Protein AF-X1IB45-F1 (afdb_monomer)

Radius of gyration: 22.21 Å; Cα contacts (8 Å, |Δi|>4): 162; chains: 1; bounding box: 48×60×51 Å

Structure (mmCIF, N/CA/C/O backbone):
data_AF-X1IB45-F1
#
_entry.id   AF-X1IB45-F1
#
loop_
_atom_site.group_PDB
_atom_site.id
_atom_site.type_symbol
_atom_site.label_atom_id
_atom_site.label_alt_id
_atom_site.label_comp_id
_atom_site.label_asym_id
_atom_site.label_entity_id
_atom_site.label_seq_id
_atom_site.pdbx_PDB_ins_code
_atom_site.Cartn_x
_atom_site.Cartn_y
_atom_site.Cartn_z
_atom_site.occupancy
_atom_site.B_iso_or_equiv
_atom_site.auth_seq_id
_atom_site.auth_comp_id
_atom_site.auth_asym_id
_atom_site.auth_atom_id
_atom_site.pdbx_PDB_model_num
ATOM 1 N N . GLU A 1 1 ? -7.483 -2.896 -11.924 1.00 78.12 1 GLU A N 1
ATOM 2 C CA . GLU A 1 1 ? -8.380 -2.941 -13.105 1.00 78.12 1 GLU A CA 1
ATOM 3 C C . GLU A 1 1 ? -7.691 -2.642 -14.435 1.00 78.12 1 GLU A C 1
ATOM 5 O O . GLU A 1 1 ? -7.601 -3.554 -15.243 1.00 78.12 1 GLU A O 1
ATOM 10 N N . LEU A 1 2 ? -7.184 -1.423 -14.687 1.00 87.62 2 LEU A N 1
ATOM 11 C CA . LEU A 1 2 ? -6.578 -1.075 -15.991 1.00 87.62 2 LEU A CA 1
ATOM 12 C C . LEU A 1 2 ? -5.429 -2.012 -16.398 1.00 87.62 2 LEU A C 1
ATOM 14 O O . LEU A 1 2 ? -5.375 -2.458 -17.539 1.00 87.62 2 LEU A O 1
ATOM 18 N N . ALA A 1 3 ? -4.549 -2.346 -15.449 1.00 87.69 3 ALA A N 1
ATOM 19 C CA . ALA A 1 3 ? -3.453 -3.282 -15.678 1.00 87.69 3 ALA A CA 1
ATOM 20 C C . ALA A 1 3 ? -3.956 -4.681 -16.072 1.00 87.69 3 ALA A C 1
ATOM 22 O O . ALA A 1 3 ? -3.468 -5.237 -17.047 1.00 87.69 3 ALA A O 1
ATOM 23 N N . CYS A 1 4 ? -4.967 -5.214 -15.376 1.00 87.44 4 CYS A N 1
ATOM 24 C CA . CYS A 1 4 ? -5.543 -6.528 -15.678 1.00 87.44 4 CYS A CA 1
ATOM 25 C C . CYS A 1 4 ? -6.137 -6.559 -17.092 1.00 87.44 4 CYS A C 1
ATOM 27 O O . CYS A 1 4 ? -5.771 -7.419 -17.880 1.00 87.44 4 CYS A O 1
ATOM 29 N N . ARG A 1 5 ? -6.926 -5.542 -17.476 1.00 90.69 5 ARG A N 1
ATOM 30 C CA . ARG A 1 5 ? -7.477 -5.452 -18.843 1.00 90.69 5 ARG A CA 1
ATOM 31 C C . ARG A 1 5 ? -6.383 -5.395 -19.912 1.00 90.69 5 ARG A C 1
ATOM 33 O O . ARG A 1 5 ? -6.529 -5.974 -20.984 1.00 90.69 5 ARG A O 1
ATOM 40 N N . ALA A 1 6 ? -5.289 -4.681 -19.638 1.00 91.94 6 ALA A N 1
ATOM 41 C CA . ALA A 1 6 ? -4.155 -4.617 -20.554 1.00 91.94 6 ALA A CA 1
ATOM 42 C C . ALA A 1 6 ? -3.443 -5.974 -20.677 1.00 91.94 6 ALA A C 1
ATOM 44 O O . ALA A 1 6 ? -3.084 -6.368 -21.787 1.00 91.94 6 ALA A O 1
ATOM 45 N N . ILE A 1 7 ? -3.272 -6.691 -19.562 1.00 90.50 7 ILE A N 1
ATOM 46 C CA . ILE A 1 7 ? -2.718 -8.051 -19.525 1.00 90.50 7 ILE A CA 1
ATOM 47 C C . ILE A 1 7 ? -3.592 -8.994 -20.358 1.00 90.50 7 ILE A C 1
ATOM 49 O O . ILE A 1 7 ? -3.070 -9.630 -21.276 1.00 90.50 7 ILE A O 1
ATOM 53 N N . ASP A 1 8 ? -4.906 -8.993 -20.132 1.00 91.06 8 ASP A N 1
ATOM 54 C CA . ASP A 1 8 ? -5.861 -9.835 -20.861 1.00 91.06 8 ASP A CA 1
ATOM 55 C C . ASP A 1 8 ? -5.807 -9.557 -22.371 1.00 91.06 8 ASP A C 1
ATOM 57 O O . ASP A 1 8 ? -5.687 -10.473 -23.182 1.00 91.06 8 ASP A O 1
ATOM 61 N N . ALA A 1 9 ? -5.791 -8.282 -22.775 1.00 94.50 9 ALA A N 1
ATOM 62 C CA . ALA A 1 9 ? -5.695 -7.896 -24.184 1.00 94.50 9 ALA A CA 1
ATOM 63 C C . ALA A 1 9 ? -4.355 -8.295 -24.838 1.00 94.50 9 ALA A C 1
ATOM 65 O O . ALA A 1 9 ? -4.275 -8.504 -26.051 1.00 94.50 9 ALA A O 1
ATOM 66 N N . ILE A 1 10 ? -3.256 -8.354 -24.080 1.00 94.19 10 ILE A N 1
ATOM 67 C CA . ILE A 1 10 ? -1.961 -8.843 -24.582 1.00 94.19 10 ILE A CA 1
ATOM 68 C C . ILE A 1 10 ? -1.996 -10.369 -24.735 1.00 94.19 10 ILE A C 1
ATOM 70 O O . ILE A 1 10 ? -1.574 -10.874 -25.778 1.00 94.19 10 ILE A O 1
ATOM 74 N N . GLN A 1 11 ? -2.555 -11.080 -23.756 1.00 92.38 11 GLN A N 1
ATOM 75 C CA . GLN A 1 11 ? -2.700 -12.536 -23.793 1.00 92.38 11 GLN A CA 1
ATOM 76 C C . GLN A 1 11 ? -3.622 -12.995 -24.928 1.00 92.38 11 GLN A C 1
ATOM 78 O O . GLN A 1 11 ? -3.267 -13.920 -25.652 1.00 92.38 11 GLN A O 1
ATOM 83 N N . GLN A 1 12 ? -4.731 -12.290 -25.181 1.00 95.00 12 GLN A N 1
ATOM 84 C CA . GLN A 1 12 ? -5.626 -12.546 -26.324 1.00 95.00 12 GLN A CA 1
ATOM 85 C C . GLN A 1 12 ? -4.923 -12.427 -27.687 1.00 95.00 12 GLN A C 1
ATOM 87 O O . GLN A 1 12 ? -5.375 -12.996 -28.676 1.00 95.00 12 GLN A O 1
ATOM 92 N N . ARG A 1 13 ? -3.799 -11.703 -27.753 1.00 96.50 13 ARG A N 1
ATOM 93 C CA . ARG A 1 13 ? -2.950 -11.592 -28.950 1.00 96.50 13 ARG A CA 1
ATOM 94 C C . ARG A 1 13 ? -1.818 -12.627 -28.977 1.00 96.50 13 ARG A C 1
ATOM 96 O O . ARG A 1 13 ? -0.893 -12.467 -29.769 1.00 96.50 13 ARG A O 1
ATOM 103 N N . ASN A 1 14 ? -1.866 -13.649 -28.117 1.00 94.06 14 ASN A N 1
ATOM 104 C CA . ASN A 1 14 ? -0.833 -14.676 -27.941 1.00 94.06 14 ASN A CA 1
ATOM 105 C C . ASN A 1 14 ? 0.565 -14.098 -27.658 1.00 94.06 14 ASN A C 1
ATOM 107 O O . ASN A 1 14 ? 1.577 -14.615 -28.131 1.00 94.06 14 ASN A O 1
ATOM 111 N N . LYS A 1 15 ? 0.633 -12.994 -26.903 1.00 95.00 15 LYS A N 1
ATOM 112 C CA . LYS A 1 15 ? 1.895 -12.364 -26.487 1.00 95.00 15 LYS A CA 1
ATOM 113 C C . LYS A 1 15 ? 2.090 -12.486 -24.981 1.00 95.00 15 LYS A C 1
ATOM 115 O O . LYS A 1 15 ? 1.121 -12.535 -24.230 1.00 95.00 15 LYS A O 1
ATOM 120 N N . LEU A 1 16 ? 3.352 -12.476 -24.547 1.00 92.69 16 LEU A N 1
ATOM 121 C CA . LEU A 1 16 ? 3.718 -12.457 -23.132 1.00 92.69 16 LEU A CA 1
ATOM 122 C C . LEU A 1 16 ? 3.646 -11.017 -22.580 1.00 92.69 16 LEU A C 1
ATOM 124 O O . LEU A 1 16 ? 4.392 -10.156 -23.057 1.00 92.69 16 LEU A O 1
ATOM 128 N N . PRO A 1 17 ? 2.781 -10.725 -21.592 1.00 91.69 17 PRO A N 1
ATOM 129 C CA . PRO A 1 17 ? 2.745 -9.425 -20.929 1.00 91.69 17 PRO A CA 1
ATOM 130 C C . PRO A 1 17 ? 3.975 -9.225 -20.037 1.00 91.69 17 PRO A C 1
ATOM 132 O O . PRO A 1 17 ? 4.323 -10.098 -19.246 1.00 91.69 17 PRO A O 1
ATOM 135 N N . LEU A 1 18 ? 4.600 -8.049 -20.125 1.00 91.44 18 LEU A N 1
ATOM 136 C CA . LEU A 1 18 ? 5.693 -7.635 -19.243 1.00 91.44 18 LEU A CA 1
ATOM 137 C C . LEU A 1 18 ? 5.225 -6.466 -18.377 1.00 91.44 18 LEU A C 1
ATOM 139 O O . LEU A 1 18 ? 5.019 -5.358 -18.874 1.00 91.44 18 LEU A O 1
ATOM 143 N N . LEU A 1 19 ? 5.056 -6.712 -17.078 1.00 88.88 19 LEU A N 1
ATOM 144 C CA . LEU A 1 19 ? 4.723 -5.676 -16.105 1.00 88.88 19 LEU A CA 1
ATOM 145 C C . LEU A 1 19 ? 6.017 -5.068 -15.549 1.00 88.88 19 LEU A C 1
ATOM 147 O O . LEU A 1 19 ? 6.694 -5.680 -14.727 1.00 88.88 19 LEU A O 1
ATOM 151 N N . VAL A 1 20 ? 6.362 -3.865 -16.012 1.00 87.31 20 VAL A N 1
ATOM 152 C CA . VAL A 1 20 ? 7.604 -3.161 -15.650 1.00 87.31 20 VAL A CA 1
ATOM 153 C C . VAL A 1 20 ? 7.265 -1.865 -14.908 1.00 87.31 20 VAL A C 1
ATOM 155 O O . VAL A 1 20 ? 6.408 -1.104 -15.352 1.00 87.31 20 VAL A O 1
ATOM 158 N N . GLY A 1 21 ? 7.923 -1.589 -13.778 1.00 78.88 21 GLY A N 1
ATOM 159 C CA . GLY A 1 21 ? 7.677 -0.371 -12.997 1.00 78.88 21 GLY A CA 1
ATOM 160 C C . GLY A 1 21 ? 8.321 -0.370 -11.607 1.00 78.88 21 GLY A C 1
ATOM 161 O O . GLY A 1 21 ? 8.916 -1.358 -11.190 1.00 78.88 21 GLY A O 1
ATOM 162 N N . GLY A 1 22 ? 8.211 0.764 -10.898 1.00 67.25 22 GLY A N 1
ATOM 163 C CA . GLY A 1 22 ? 8.962 1.039 -9.659 1.00 67.25 22 GLY A CA 1
ATOM 164 C C . GLY A 1 22 ? 8.143 1.156 -8.368 1.00 67.25 22 GLY A C 1
ATOM 165 O O . GLY A 1 22 ? 8.714 1.371 -7.303 1.00 67.25 22 GLY A O 1
ATOM 166 N N . SER A 1 23 ? 6.815 1.034 -8.413 1.00 78.88 23 SER A N 1
ATOM 167 C CA . SER A 1 23 ? 6.001 1.043 -7.192 1.00 78.88 23 SER A CA 1
ATOM 168 C C . SER A 1 23 ? 5.578 -0.373 -6.839 1.00 78.88 23 SER A C 1
ATOM 170 O O . SER A 1 23 ? 4.594 -0.879 -7.375 1.00 78.88 23 SER A O 1
ATOM 172 N N . GLY A 1 24 ? 6.303 -0.988 -5.900 1.00 80.81 24 GLY A N 1
ATOM 173 C CA . GLY A 1 24 ? 6.032 -2.355 -5.446 1.00 80.81 24 GLY A CA 1
ATOM 174 C C . GLY A 1 24 ? 4.566 -2.574 -5.073 1.00 80.81 24 GLY A C 1
ATOM 175 O O . GLY A 1 24 ? 3.999 -3.590 -5.440 1.00 80.81 24 GLY A O 1
ATOM 176 N N . LEU A 1 25 ? 3.914 -1.582 -4.455 1.00 82.81 25 LEU A N 1
ATOM 177 C CA . LEU A 1 25 ? 2.489 -1.642 -4.110 1.00 82.81 25 LEU A CA 1
ATOM 178 C C . LEU A 1 25 ? 1.579 -1.953 -5.313 1.00 82.81 25 LEU A C 1
ATOM 180 O O . LEU A 1 25 ? 0.647 -2.735 -5.178 1.00 82.81 25 LEU A O 1
ATOM 184 N N . TYR A 1 26 ? 1.840 -1.348 -6.474 1.00 85.50 26 TYR A N 1
ATOM 185 C CA . TYR A 1 26 ? 1.018 -1.525 -7.677 1.00 85.50 26 TYR A CA 1
ATOM 186 C C . TYR A 1 26 ? 1.284 -2.866 -8.353 1.00 85.50 26 TYR A C 1
ATOM 188 O O . TYR A 1 26 ? 0.370 -3.484 -8.884 1.00 85.50 26 TYR A O 1
ATOM 196 N N . VAL A 1 27 ? 2.538 -3.318 -8.340 1.00 86.06 27 VAL A N 1
ATOM 197 C CA . VAL A 1 27 ? 2.892 -4.636 -8.874 1.00 86.06 27 VAL A CA 1
ATOM 198 C C . VAL A 1 27 ? 2.256 -5.714 -8.001 1.00 86.06 27 VAL A C 1
ATOM 200 O O . VAL A 1 27 ? 1.526 -6.560 -8.505 1.00 86.06 27 VAL A O 1
ATOM 203 N N . TRP A 1 28 ? 2.447 -5.627 -6.684 1.00 84.81 28 TRP A N 1
ATOM 204 C CA . TRP A 1 28 ? 1.879 -6.578 -5.735 1.00 84.81 28 TRP A CA 1
ATOM 205 C C . TRP A 1 28 ? 0.353 -6.579 -5.736 1.00 84.81 28 TRP A C 1
ATOM 207 O O . TRP A 1 28 ? -0.223 -7.653 -5.640 1.00 84.81 28 TRP A O 1
ATOM 217 N N . SER A 1 29 ? -0.320 -5.437 -5.918 1.00 86.12 29 SER A N 1
ATOM 218 C CA . SER A 1 29 ? -1.787 -5.433 -5.982 1.00 86.12 29 SER A CA 1
ATOM 219 C C . SER A 1 29 ? -2.340 -6.231 -7.165 1.00 86.12 29 SER A C 1
ATOM 221 O O . SER A 1 29 ? -3.386 -6.861 -7.026 1.00 86.12 29 SER A O 1
ATOM 223 N N . VAL A 1 30 ? -1.631 -6.248 -8.299 1.00 85.75 30 V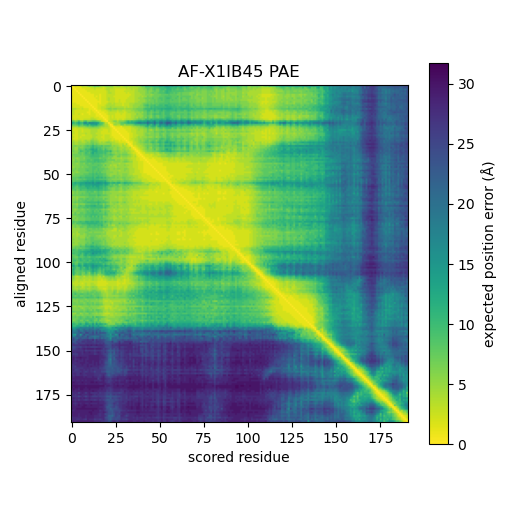AL A N 1
ATOM 224 C CA . VAL A 1 30 ? -1.979 -7.075 -9.465 1.00 85.75 30 VAL A CA 1
ATOM 225 C C . VAL A 1 30 ? -1.593 -8.534 -9.232 1.00 85.75 30 VAL A C 1
ATOM 227 O O . VAL A 1 30 ? -2.390 -9.425 -9.509 1.00 85.75 30 VAL A O 1
ATOM 230 N N . LEU A 1 31 ? -0.388 -8.781 -8.711 1.00 84.00 31 LEU A N 1
ATOM 231 C CA . LEU A 1 31 ? 0.142 -10.134 -8.530 1.00 84.00 31 LEU A CA 1
ATOM 232 C C . LEU A 1 31 ? -0.549 -10.932 -7.431 1.00 84.00 31 LEU A C 1
ATOM 234 O O . LEU A 1 31 ? -0.555 -12.149 -7.516 1.00 84.00 31 LEU A O 1
ATOM 238 N N . GLU A 1 32 ? -1.100 -10.276 -6.417 1.00 82.50 32 GLU A N 1
ATOM 239 C CA . GLU A 1 32 ? -1.726 -10.914 -5.252 1.00 82.50 32 GLU A CA 1
ATOM 240 C C . GLU A 1 32 ? -3.250 -10.745 -5.238 1.00 82.50 32 GLU A C 1
ATOM 242 O O . GLU A 1 32 ? -3.880 -11.011 -4.215 1.00 82.50 32 GLU A O 1
ATOM 247 N N . GLY A 1 33 ? -3.830 -10.221 -6.325 1.00 80.25 33 GLY A N 1
ATOM 248 C CA . GLY A 1 33 ? -5.275 -10.030 -6.447 1.00 80.25 33 GLY A CA 1
ATOM 249 C C . GLY A 1 33 ? -5.866 -9.198 -5.307 1.00 80.25 33 GLY A C 1
ATOM 250 O O . GLY A 1 33 ? -6.881 -9.573 -4.722 1.00 80.25 33 GLY A O 1
ATOM 251 N N . TRP A 1 34 ? -5.212 -8.094 -4.930 1.00 82.19 34 TRP A N 1
ATOM 252 C CA . TRP A 1 34 ? -5.702 -7.271 -3.824 1.00 82.19 34 TRP A CA 1
ATOM 253 C C . TRP A 1 34 ? -7.017 -6.588 -4.201 1.00 82.19 34 TRP A C 1
ATOM 255 O O . TRP A 1 34 ? -7.053 -5.722 -5.080 1.00 82.19 34 TRP A O 1
ATOM 265 N N . GLY A 1 35 ? -8.075 -6.911 -3.463 1.00 76.31 35 GLY A N 1
ATOM 266 C CA . GLY A 1 35 ? -9.319 -6.162 -3.453 1.00 76.31 35 GLY A CA 1
ATOM 267 C C . GLY A 1 35 ? -9.094 -4.814 -2.779 1.00 76.31 35 GLY A C 1
ATOM 268 O O . GLY A 1 35 ? -8.934 -4.727 -1.562 1.00 76.31 35 GLY A O 1
ATOM 269 N N . ILE A 1 36 ? -9.045 -3.747 -3.575 1.00 77.19 36 ILE A N 1
ATOM 270 C CA . ILE A 1 36 ? -8.998 -2.381 -3.054 1.00 77.19 36 ILE A CA 1
ATOM 271 C C . ILE A 1 36 ? -10.446 -1.939 -2.818 1.00 77.19 36 ILE A C 1
ATOM 273 O O . ILE A 1 36 ? -11.207 -1.882 -3.786 1.00 77.19 36 ILE A O 1
ATOM 277 N N . PRO A 1 37 ? -10.845 -1.600 -1.577 1.00 79.19 37 PRO A N 1
ATOM 278 C CA . PRO A 1 37 ? -12.193 -1.115 -1.314 1.00 79.19 37 PRO A CA 1
ATOM 279 C C . PRO A 1 37 ? -12.485 0.130 -2.156 1.00 79.19 37 PRO A C 1
ATOM 281 O O . PRO A 1 37 ? -11.749 1.120 -2.072 1.00 79.19 37 PRO A O 1
ATOM 284 N N . GLN A 1 38 ? -13.573 0.092 -2.929 1.00 81.19 38 GLN A N 1
ATOM 285 C CA . GLN A 1 38 ? -14.033 1.178 -3.806 1.00 81.19 38 GLN A CA 1
ATOM 286 C C . GLN A 1 38 ? -14.728 2.292 -3.005 1.00 81.19 38 GLN A C 1
ATOM 288 O O . GLN A 1 38 ? -15.828 2.733 -3.322 1.00 81.19 38 GLN A O 1
ATOM 293 N N . VAL A 1 39 ? -14.087 2.721 -1.919 1.00 83.88 39 VAL A N 1
ATOM 294 C CA . VAL A 1 39 ? -14.547 3.815 -1.065 1.00 83.88 39 VAL A CA 1
ATOM 295 C C . VAL A 1 39 ? -13.774 5.075 -1.445 1.00 83.88 39 VAL A C 1
ATOM 297 O O . VAL A 1 39 ? -12.547 5.104 -1.235 1.00 83.88 39 VAL A O 1
ATOM 300 N N . PRO A 1 40 ? -14.440 6.110 -1.986 1.00 86.31 40 PRO A N 1
ATOM 301 C CA . PRO A 1 40 ? -13.783 7.368 -2.298 1.00 86.31 40 PRO A CA 1
ATOM 302 C C . PRO A 1 40 ? -13.235 8.020 -1.018 1.00 86.31 40 PRO A C 1
ATOM 304 O O . PRO A 1 40 ? -13.752 7.784 0.074 1.00 86.31 40 PRO A O 1
ATOM 307 N N . PRO A 1 41 ? -12.147 8.798 -1.116 1.00 87.19 41 PRO A N 1
ATOM 308 C CA . PRO A 1 41 ? -11.675 9.588 0.012 1.00 87.19 41 PRO A CA 1
ATOM 309 C C . PRO A 1 41 ? -12.733 10.625 0.411 1.00 87.19 41 PRO A C 1
ATOM 311 O O . PRO A 1 41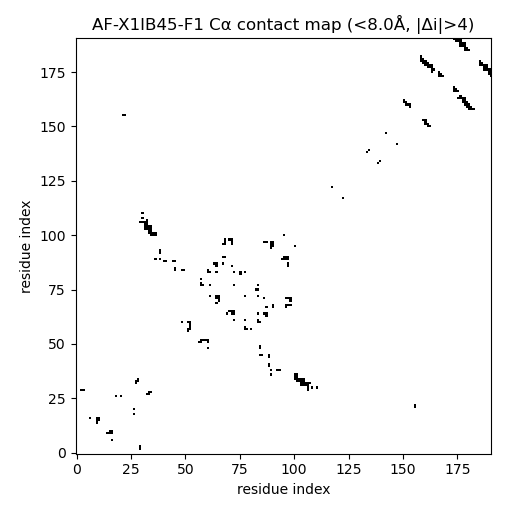 ? -13.314 11.273 -0.457 1.00 87.19 41 PRO A O 1
ATOM 314 N N . ASP A 1 42 ? -12.920 10.815 1.712 1.00 91.69 42 ASP A N 1
ATOM 315 C CA . ASP A 1 42 ? -13.796 11.822 2.305 1.00 91.69 42 ASP A CA 1
ATOM 316 C C . ASP A 1 42 ? -12.930 12.864 3.038 1.00 91.69 42 ASP A C 1
ATOM 318 O O . ASP A 1 42 ? -12.445 12.611 4.150 1.00 91.69 42 ASP A O 1
ATOM 322 N N . PRO A 1 43 ? -12.663 14.027 2.413 1.00 92.19 43 PRO A N 1
ATOM 323 C CA . PRO A 1 43 ? -11.784 15.041 2.986 1.00 92.19 43 PRO A CA 1
ATOM 324 C C . PRO A 1 43 ? -12.294 15.610 4.312 1.00 92.19 43 PRO A C 1
ATOM 326 O O . PRO A 1 43 ? -11.490 15.846 5.214 1.00 92.19 43 PRO A O 1
ATOM 329 N N . GLU A 1 44 ? -13.606 15.814 4.447 1.00 93.75 44 GLU A N 1
ATOM 330 C CA . GLU A 1 44 ? -14.205 16.385 5.656 1.00 93.75 44 GLU A CA 1
ATOM 331 C C . GLU A 1 44 ? -14.064 15.414 6.824 1.00 93.75 44 GLU A C 1
ATOM 333 O O . GLU A 1 44 ? -13.646 15.797 7.922 1.00 93.75 44 GLU A O 1
ATOM 338 N N . PHE A 1 45 ? -14.319 14.128 6.572 1.00 92.81 45 PHE A N 1
ATOM 339 C CA . PHE A 1 45 ? -14.147 13.110 7.594 1.00 92.81 45 PHE A CA 1
ATOM 340 C C . PHE A 1 45 ? -12.692 12.949 8.011 1.00 92.81 45 PHE A C 1
ATOM 342 O O . PHE A 1 45 ? -12.401 12.918 9.211 1.00 92.81 45 PHE A O 1
ATOM 349 N N . ARG A 1 46 ? -11.767 12.912 7.046 1.00 93.75 46 ARG A N 1
ATOM 350 C CA . ARG A 1 46 ? -10.330 12.874 7.342 1.00 93.75 46 ARG A CA 1
ATOM 351 C C . ARG A 1 46 ? -9.916 14.049 8.201 1.00 93.75 46 ARG A C 1
ATOM 353 O O . ARG A 1 46 ? -9.286 13.837 9.230 1.00 93.75 46 ARG A O 1
ATOM 360 N N . HIS A 1 47 ? -10.326 15.255 7.825 1.00 93.62 47 HIS A N 1
ATOM 361 C CA . HIS A 1 47 ? -9.985 16.451 8.579 1.00 93.62 47 HIS A CA 1
ATOM 362 C C . HIS A 1 47 ? -10.546 16.407 10.005 1.00 93.62 47 HIS A C 1
ATOM 364 O O . HIS A 1 47 ? -9.847 16.760 10.953 1.00 93.62 47 HIS A O 1
ATOM 370 N N . SER A 1 48 ? -11.773 15.904 10.181 1.00 94.25 48 SER A N 1
ATOM 371 C CA . SER A 1 48 ? -12.374 15.735 11.508 1.00 94.25 48 SER A CA 1
ATOM 372 C C . SER A 1 48 ? -11.577 14.768 12.395 1.00 94.25 48 SER A C 1
ATOM 374 O O . SER A 1 48 ? -11.343 15.065 13.567 1.00 94.25 48 SER A O 1
ATOM 376 N N . LEU A 1 49 ? -11.094 13.653 11.834 1.00 93.12 49 LEU A N 1
ATOM 377 C CA . LEU A 1 49 ? -10.296 12.664 12.562 1.00 93.12 49 LEU A CA 1
ATOM 378 C C . LEU A 1 49 ? -8.869 13.151 12.823 1.00 93.12 49 LEU A C 1
ATOM 380 O O . LEU A 1 49 ? -8.325 12.897 13.894 1.00 93.12 49 LEU A O 1
ATOM 384 N N . GLU A 1 50 ? -8.268 13.876 11.879 1.00 92.88 50 GLU A N 1
ATOM 385 C CA . GLU A 1 50 ? -6.968 14.524 12.070 1.00 92.88 50 GLU A CA 1
ATOM 386 C C . GLU A 1 50 ? -7.042 15.559 13.192 1.00 92.88 50 GLU A C 1
ATOM 388 O O . GLU A 1 50 ? -6.212 15.535 14.100 1.00 92.88 50 GLU A O 1
ATOM 393 N N . LYS A 1 51 ? -8.077 16.405 13.184 1.00 93.94 51 LYS A N 1
ATOM 394 C CA . LYS A 1 51 ? -8.322 17.378 14.247 1.00 93.94 51 LYS A CA 1
ATOM 395 C C . LYS A 1 51 ? -8.534 16.686 15.594 1.00 93.94 51 LYS A C 1
ATOM 397 O O . LYS A 1 51 ? -7.894 17.054 16.571 1.00 93.94 51 LYS A O 1
ATOM 402 N N . LYS A 1 52 ? -9.347 15.628 15.642 1.00 91.44 52 LYS A N 1
ATOM 403 C CA . LYS A 1 52 ? -9.561 14.839 16.864 1.00 91.44 52 LYS A CA 1
ATOM 404 C C . LYS A 1 52 ? -8.264 14.218 17.394 1.00 91.44 52 LYS A C 1
ATOM 406 O O . LYS A 1 52 ? -8.013 14.265 18.597 1.00 91.44 52 LYS A O 1
ATOM 411 N N . ALA A 1 53 ? -7.418 13.696 16.505 1.00 91.38 53 ALA A N 1
ATOM 412 C CA . ALA A 1 53 ? -6.112 13.150 16.865 1.00 91.38 53 ALA A CA 1
ATOM 413 C C . ALA A 1 53 ? -5.154 14.217 17.425 1.00 91.38 53 ALA A C 1
ATOM 415 O O . ALA A 1 53 ? -4.280 13.882 18.227 1.00 91.38 53 ALA A O 1
ATOM 416 N N . THR A 1 54 ? -5.302 15.476 17.005 1.00 92.31 54 THR A N 1
ATOM 417 C CA . THR A 1 54 ? -4.554 16.621 17.541 1.00 92.31 54 THR A CA 1
ATOM 418 C C . THR A 1 54 ? -5.113 17.104 18.879 1.00 92.31 54 THR A C 1
ATOM 420 O O . THR A 1 54 ? -4.328 17.353 19.789 1.00 92.31 54 THR A O 1
ATOM 423 N N . ASP A 1 55 ? -6.435 17.216 19.006 1.00 92.94 55 ASP A N 1
ATOM 424 C CA . ASP A 1 55 ? -7.092 17.833 20.164 1.00 92.94 55 ASP A CA 1
ATOM 425 C C . ASP A 1 55 ? -7.143 16.897 21.382 1.00 92.94 55 ASP A C 1
ATOM 427 O O . ASP A 1 55 ? -6.882 17.321 22.505 1.00 92.94 55 ASP A O 1
ATOM 431 N N . VAL A 1 56 ? -7.486 15.623 21.166 1.00 88.94 56 VAL A N 1
ATOM 432 C CA . VAL A 1 56 ? -7.708 14.637 22.244 1.00 88.94 56 VAL A CA 1
ATOM 433 C C . VAL A 1 56 ? -6.584 13.599 22.302 1.00 88.94 56 VAL A C 1
ATOM 435 O O . VAL A 1 56 ? -6.305 13.027 23.352 1.00 88.94 56 VAL A O 1
ATOM 438 N N . GLY A 1 57 ? -5.898 13.387 21.179 1.00 89.56 57 GLY A N 1
ATOM 439 C CA . GLY A 1 57 ? -4.778 12.461 21.061 1.00 89.56 57 GLY A CA 1
ATOM 440 C C . GLY A 1 57 ? -5.042 11.324 20.076 1.00 89.56 57 GLY A C 1
ATOM 441 O O . GLY A 1 57 ? -6.174 10.932 19.794 1.00 89.56 57 GLY A O 1
ATOM 442 N N . LYS A 1 58 ? -3.953 10.771 19.537 1.00 91.31 58 LYS A N 1
ATOM 443 C CA . LYS A 1 58 ? -3.981 9.694 18.531 1.00 91.31 58 LYS A CA 1
ATOM 444 C C . LYS A 1 58 ? -4.545 8.382 19.074 1.00 91.31 58 LYS A C 1
ATOM 446 O O . LYS A 1 58 ? -5.128 7.613 18.313 1.00 91.31 58 LYS A O 1
ATOM 451 N N . ASP A 1 59 ? -4.376 8.143 20.371 1.00 93.00 59 ASP A N 1
ATOM 452 C CA . ASP A 1 59 ? -4.805 6.906 21.018 1.00 93.00 59 ASP A CA 1
ATOM 453 C C . ASP A 1 59 ? -6.330 6.776 21.024 1.00 93.00 59 ASP A C 1
ATOM 455 O O . ASP A 1 59 ? -6.839 5.694 20.751 1.00 93.00 59 ASP A O 1
ATOM 459 N N . GLU A 1 60 ? -7.068 7.873 21.212 1.00 93.00 60 GLU A N 1
ATOM 460 C CA . GLU A 1 60 ? -8.537 7.875 21.148 1.00 93.00 60 GLU A CA 1
ATOM 461 C C . GLU A 1 60 ? -9.050 7.470 19.762 1.00 93.00 60 GLU A C 1
ATOM 463 O O . GLU A 1 60 ? -9.923 6.610 19.634 1.00 93.00 60 GLU A O 1
ATOM 468 N N . VAL A 1 61 ? -8.440 8.009 18.704 1.00 93.00 61 VAL A N 1
ATOM 469 C CA . VAL A 1 61 ? -8.789 7.644 17.321 1.00 93.00 61 VAL A CA 1
ATOM 470 C C . VAL A 1 61 ? -8.457 6.174 17.043 1.00 93.00 61 VAL A C 1
ATOM 472 O O . VAL A 1 61 ? -9.191 5.480 16.338 1.00 93.00 61 VAL A O 1
ATOM 475 N N . TYR A 1 62 ? -7.377 5.654 17.626 1.00 94.88 62 TYR A N 1
ATOM 476 C CA . TYR A 1 62 ? -7.064 4.230 17.542 1.00 94.88 62 TYR A CA 1
ATOM 477 C C . TYR A 1 62 ? -8.056 3.36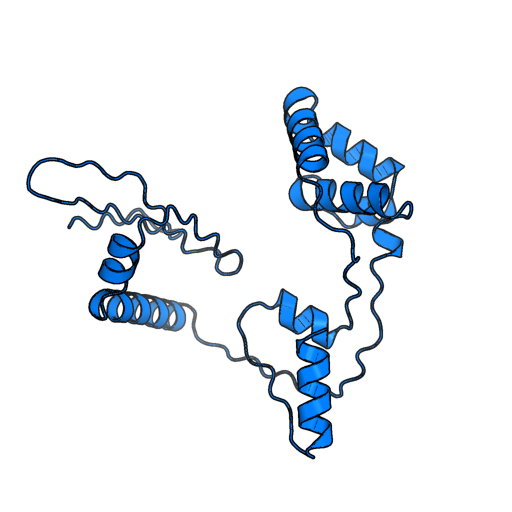2 18.341 1.00 94.88 62 TYR A C 1
ATOM 479 O O . TYR A 1 62 ? -8.428 2.286 17.874 1.00 94.88 62 TYR A O 1
ATOM 487 N N . GLN A 1 63 ? -8.552 3.825 19.493 1.00 94.12 63 GLN A N 1
ATOM 488 C CA . GLN A 1 63 ? -9.608 3.133 20.244 1.00 94.12 63 GLN A CA 1
ATOM 489 C C . GLN A 1 63 ? -10.926 3.075 19.465 1.00 94.12 63 GLN A C 1
ATOM 491 O O . GLN A 1 63 ? -11.630 2.065 19.515 1.00 94.12 63 GLN A O 1
ATOM 496 N N . GLU A 1 64 ? -11.258 4.115 18.698 1.00 93.94 64 GLU A N 1
ATOM 497 C CA . GLU A 1 64 ? -12.386 4.064 17.760 1.00 93.94 64 GLU A CA 1
ATOM 498 C C . GLU A 1 64 ? -12.193 2.975 16.705 1.00 93.94 64 GLU A C 1
ATOM 500 O O . GLU A 1 64 ? -13.125 2.213 16.440 1.00 93.94 64 GLU A O 1
ATOM 505 N N . LEU A 1 65 ? -10.980 2.842 16.154 1.00 94.06 65 LEU A N 1
ATOM 506 C CA . LEU A 1 65 ? -10.672 1.761 15.219 1.00 94.06 65 LEU A CA 1
ATOM 507 C C . LEU A 1 65 ? -10.768 0.388 15.894 1.00 94.06 65 LEU A C 1
ATOM 509 O O . LEU A 1 65 ? -11.344 -0.517 15.306 1.00 94.06 65 LEU A O 1
ATOM 513 N N . MET A 1 66 ? -10.275 0.228 17.125 1.00 94.88 66 MET A N 1
ATOM 514 C CA . MET A 1 66 ? -10.394 -1.027 17.883 1.00 94.88 66 MET A CA 1
ATOM 515 C C . MET A 1 66 ? -11.854 -1.449 18.093 1.00 94.88 66 MET A C 1
ATOM 517 O O . MET A 1 66 ? -12.156 -2.640 18.035 1.00 94.88 66 MET A O 1
ATOM 521 N N . LYS A 1 67 ? -12.758 -0.488 18.324 1.00 93.69 67 LYS A N 1
ATOM 522 C CA . LYS A 1 67 ? -14.199 -0.748 18.479 1.00 93.69 67 LYS A CA 1
ATOM 523 C C . LYS A 1 67 ? -14.873 -1.087 17.149 1.00 93.69 67 LYS A C 1
ATOM 525 O O . LYS A 1 67 ? -15.734 -1.959 17.120 1.00 93.69 67 LYS A O 1
ATOM 530 N N . ALA A 1 68 ? -14.501 -0.398 16.071 1.00 92.69 68 ALA A N 1
ATOM 531 C CA . ALA A 1 68 ? -15.099 -0.596 14.751 1.00 92.69 68 ALA A CA 1
ATOM 532 C C . ALA A 1 68 ? -14.574 -1.854 14.037 1.00 92.69 68 ALA A C 1
ATOM 534 O O . ALA A 1 68 ? -15.332 -2.549 13.364 1.00 92.69 68 ALA A O 1
ATOM 535 N N . ASP A 1 69 ? -13.276 -2.134 14.155 1.00 93.38 69 ASP A N 1
ATOM 536 C CA . ASP A 1 69 ? -12.591 -3.240 13.492 1.00 93.38 69 ASP A CA 1
ATOM 537 C C . ASP A 1 69 ? -11.330 -3.674 14.275 1.00 93.38 69 ASP A C 1
ATOM 539 O O . ASP A 1 69 ? -10.211 -3.225 13.985 1.00 93.38 69 ASP A O 1
ATOM 543 N N . PRO A 1 70 ? -11.474 -4.584 15.256 1.00 92.69 70 PRO A N 1
ATOM 544 C CA . PRO A 1 70 ? -10.353 -5.041 16.076 1.00 92.69 70 PRO A CA 1
ATOM 545 C C . PRO A 1 70 ? -9.296 -5.806 15.266 1.00 92.69 70 PRO A C 1
ATOM 547 O O . PRO A 1 70 ? -8.119 -5.807 15.629 1.00 92.69 70 PRO A O 1
ATOM 550 N N . VAL A 1 71 ? -9.685 -6.439 14.153 1.00 92.75 71 VAL A N 1
ATOM 551 C CA . VAL A 1 71 ? -8.762 -7.187 13.287 1.00 92.75 71 VAL A CA 1
ATOM 552 C C . VAL A 1 71 ? -7.870 -6.224 12.508 1.00 92.75 71 VAL A C 1
ATOM 554 O O . VAL A 1 71 ? -6.657 -6.433 12.428 1.00 92.75 71 VAL A O 1
ATOM 557 N N . ALA A 1 72 ? -8.439 -5.153 11.948 1.00 90.25 72 ALA A N 1
ATOM 558 C CA . ALA A 1 72 ? -7.648 -4.116 11.290 1.00 90.25 72 ALA A CA 1
ATOM 559 C C . ALA A 1 72 ? -6.753 -3.371 12.284 1.00 90.25 72 ALA A C 1
ATOM 561 O O . ALA A 1 72 ? -5.592 -3.114 11.964 1.00 90.25 72 ALA A O 1
ATOM 562 N N . ALA A 1 73 ? -7.253 -3.077 13.487 1.00 92.50 73 ALA A N 1
ATOM 563 C CA . ALA A 1 73 ? -6.475 -2.411 14.524 1.00 92.50 73 ALA A CA 1
ATOM 564 C C . ALA A 1 73 ? -5.207 -3.203 14.889 1.00 92.50 73 ALA A C 1
ATOM 566 O O . ALA A 1 73 ? -4.118 -2.644 14.868 1.00 92.50 73 ALA A O 1
ATOM 567 N N . GLN A 1 74 ? -5.303 -4.525 15.077 1.00 92.56 74 GLN A N 1
ATOM 568 C CA . GLN A 1 74 ? -4.129 -5.373 15.347 1.00 92.56 74 GLN A CA 1
ATOM 569 C C . GLN A 1 74 ? -3.086 -5.372 14.217 1.00 92.56 74 GLN A C 1
ATOM 571 O O . GLN A 1 74 ? -1.898 -5.569 14.468 1.00 92.56 74 GLN A O 1
ATOM 576 N N . ARG A 1 75 ? -3.510 -5.171 12.963 1.00 89.75 75 ARG A N 1
ATOM 577 C CA . ARG A 1 75 ? -2.617 -5.155 11.790 1.00 89.75 75 ARG A CA 1
ATOM 578 C C . ARG A 1 75 ? -1.981 -3.787 11.534 1.00 89.75 75 ARG A C 1
ATOM 580 O O . ARG A 1 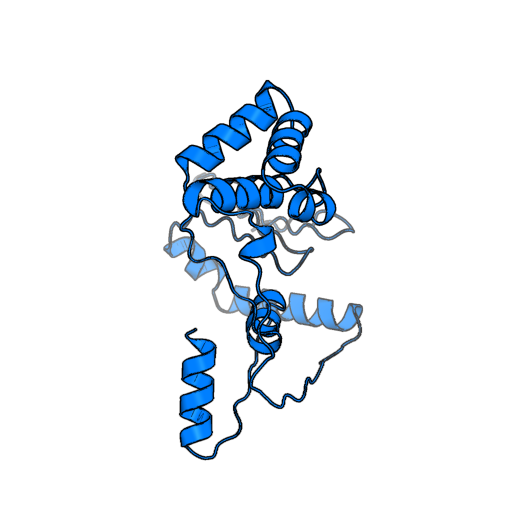75 ? -0.956 -3.709 10.854 1.00 89.75 75 ARG A O 1
ATOM 587 N N . ILE A 1 76 ? -2.606 -2.707 11.995 1.00 90.81 76 ILE A N 1
ATOM 588 C CA . ILE A 1 76 ? -2.186 -1.333 11.714 1.00 90.81 76 ILE A CA 1
ATOM 589 C C . ILE A 1 76 ? -1.426 -0.784 12.921 1.00 90.81 76 ILE A C 1
ATOM 591 O O . ILE A 1 76 ? -1.960 -0.720 14.018 1.00 90.81 76 ILE A O 1
ATOM 595 N N . ASP A 1 77 ? -0.194 -0.315 12.704 1.00 90.38 77 ASP A N 1
ATOM 596 C CA . ASP A 1 77 ? 0.562 0.387 13.747 1.00 90.38 77 ASP A CA 1
ATOM 597 C C . ASP A 1 77 ? -0.226 1.627 14.229 1.00 90.38 77 ASP A C 1
ATOM 599 O O . ASP A 1 77 ? -0.514 2.504 13.399 1.00 90.38 77 ASP A O 1
ATOM 603 N N . PRO A 1 78 ? -0.523 1.749 15.540 1.00 88.88 78 PRO A N 1
ATOM 604 C CA . PRO A 1 78 ? -1.206 2.907 16.114 1.00 88.88 78 PRO A CA 1
ATOM 605 C C . PRO A 1 78 ? -0.528 4.240 15.790 1.00 88.88 78 PRO A C 1
ATOM 607 O O . PRO A 1 78 ? -1.175 5.275 15.745 1.00 88.88 78 PRO A O 1
ATOM 610 N N . ARG A 1 79 ? 0.779 4.269 15.513 1.00 89.19 79 ARG A N 1
ATOM 611 C CA . ARG A 1 79 ? 1.499 5.508 15.166 1.00 89.19 79 ARG A CA 1
ATOM 612 C C . ARG A 1 79 ? 1.195 5.975 13.743 1.00 89.19 79 ARG A C 1
ATOM 614 O O . ARG A 1 79 ? 1.404 7.147 13.413 1.00 89.19 79 ARG A O 1
ATOM 621 N N . ASN A 1 80 ? 0.698 5.082 12.887 1.00 91.38 80 ASN A N 1
ATOM 622 C CA . ASN A 1 80 ? 0.406 5.361 11.488 1.00 91.38 80 ASN A CA 1
ATOM 623 C C . ASN A 1 80 ? -1.025 5.886 11.304 1.00 91.38 80 ASN A C 1
ATOM 625 O O . ASN A 1 80 ? -1.897 5.215 10.747 1.00 91.38 80 ASN A O 1
ATOM 629 N N . MET A 1 81 ? -1.246 7.133 11.724 1.00 89.94 81 MET A N 1
ATOM 630 C CA . MET A 1 81 ? -2.562 7.782 11.661 1.00 89.94 81 MET A CA 1
ATOM 631 C C . MET A 1 81 ? -3.182 7.802 10.267 1.00 89.94 81 MET A C 1
ATOM 633 O O . MET A 1 81 ? -4.387 7.628 10.140 1.00 89.94 81 MET A O 1
ATOM 637 N N . ARG A 1 82 ? -2.380 7.909 9.201 1.00 90.62 82 ARG A N 1
ATOM 638 C CA . ARG A 1 82 ? -2.912 7.841 7.830 1.00 90.62 82 ARG A CA 1
ATOM 639 C C . ARG A 1 82 ? -3.614 6.507 7.551 1.00 90.62 82 ARG A C 1
ATOM 641 O O . ARG A 1 82 ? -4.646 6.496 6.886 1.00 90.62 82 ARG A O 1
ATOM 648 N N . ARG A 1 83 ? -3.076 5.387 8.053 1.00 91.12 83 ARG A N 1
ATOM 649 C CA . ARG A 1 83 ? -3.700 4.061 7.902 1.00 91.12 83 ARG A CA 1
ATOM 650 C C . ARG A 1 83 ? -4.903 3.882 8.824 1.00 91.12 83 ARG A C 1
A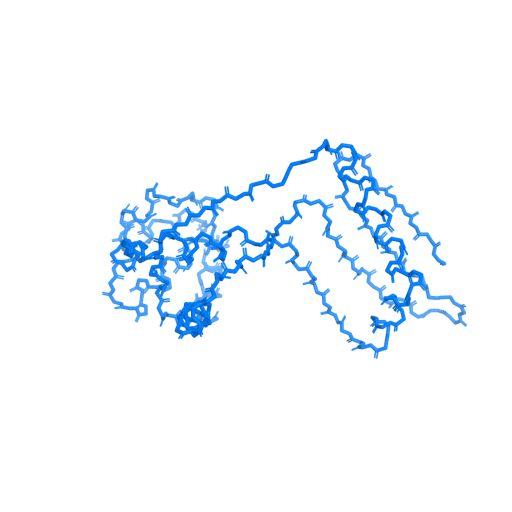TOM 652 O O . ARG A 1 83 ? -5.902 3.338 8.369 1.00 91.12 83 ARG A O 1
ATOM 659 N N . VAL A 1 84 ? -4.824 4.371 10.062 1.00 92.94 84 VAL A N 1
ATOM 660 C CA . VAL A 1 84 ? -5.938 4.316 11.027 1.00 92.94 84 VAL A CA 1
ATOM 661 C C . VAL A 1 84 ? -7.152 5.087 10.502 1.00 92.94 84 VAL A C 1
ATOM 663 O O . VAL A 1 84 ? -8.245 4.533 10.410 1.00 92.94 84 VAL A O 1
ATOM 666 N N . ILE A 1 85 ? -6.943 6.329 10.060 1.00 93.06 85 ILE A N 1
ATOM 667 C CA . ILE A 1 85 ? -7.994 7.188 9.501 1.00 93.06 85 ILE A CA 1
ATOM 668 C C . ILE A 1 85 ? -8.600 6.561 8.241 1.00 93.06 85 ILE A C 1
ATOM 670 O O . ILE A 1 85 ? -9.819 6.538 8.103 1.00 93.06 85 ILE A O 1
ATOM 674 N N . ARG A 1 86 ? -7.782 5.992 7.339 1.00 92.69 86 ARG A N 1
ATOM 675 C CA . ARG A 1 86 ? -8.306 5.301 6.147 1.00 92.69 86 ARG A CA 1
ATOM 676 C C . ARG A 1 86 ? -9.137 4.070 6.514 1.00 92.69 86 ARG A C 1
ATOM 678 O O . ARG A 1 86 ? -10.147 3.831 5.863 1.00 92.69 86 ARG A O 1
ATOM 685 N N . ALA A 1 87 ? -8.734 3.295 7.519 1.00 91.69 87 ALA A N 1
ATOM 686 C CA . ALA A 1 87 ? -9.513 2.141 7.960 1.00 91.69 87 ALA A CA 1
ATOM 687 C C . ALA A 1 87 ? -10.882 2.577 8.507 1.00 91.69 87 ALA A C 1
ATOM 689 O O . ALA A 1 87 ? -11.898 2.058 8.060 1.00 91.69 87 ALA A O 1
ATOM 690 N N . LEU A 1 88 ? -10.920 3.600 9.370 1.00 92.62 88 LEU A N 1
ATOM 691 C CA . LEU A 1 88 ? -12.168 4.184 9.879 1.00 92.62 88 LEU A CA 1
ATOM 692 C C . LEU A 1 88 ? -13.054 4.764 8.767 1.00 92.62 88 LEU A C 1
ATOM 694 O O . LEU A 1 88 ? -14.265 4.561 8.776 1.00 92.62 88 LEU A O 1
ATOM 698 N N . GLU A 1 89 ? -12.460 5.460 7.796 1.00 92.81 89 GLU A N 1
ATOM 699 C CA . GLU A 1 89 ? -13.161 6.015 6.630 1.00 92.81 89 GLU A CA 1
ATOM 700 C C . GLU A 1 89 ? -13.846 4.922 5.813 1.00 92.81 89 GLU A C 1
ATOM 702 O O . GLU A 1 89 ? -15.022 5.049 5.466 1.00 92.81 89 GLU A O 1
ATOM 707 N N . VAL A 1 90 ? -13.134 3.824 5.555 1.00 90.69 90 VAL A N 1
ATOM 708 C CA . VAL A 1 90 ? -13.697 2.678 4.842 1.00 90.69 90 VAL A CA 1
ATOM 7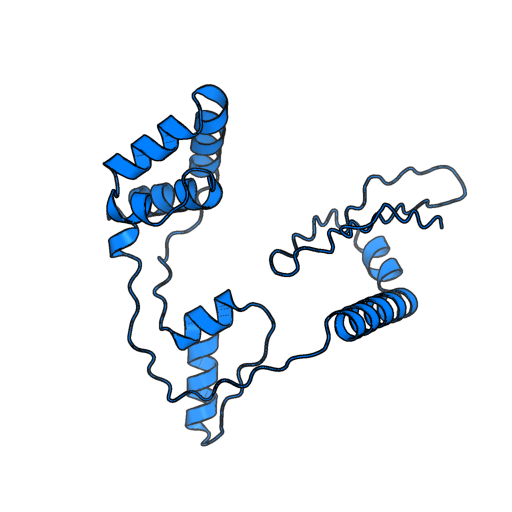09 C C . VAL A 1 90 ? -14.786 2.002 5.671 1.00 90.69 90 VAL A C 1
ATOM 711 O O . VAL A 1 90 ? -15.862 1.767 5.127 1.00 90.69 90 VAL A O 1
ATOM 714 N N . CYS A 1 91 ? -14.563 1.768 6.970 1.00 90.81 91 CYS A N 1
ATOM 715 C CA . CYS A 1 91 ? -15.577 1.187 7.855 1.00 90.81 91 CYS A CA 1
ATOM 716 C C . CYS A 1 91 ? -16.875 2.000 7.845 1.00 90.81 91 CYS A C 1
ATOM 718 O O . CYS A 1 91 ? -17.964 1.443 7.721 1.00 90.81 91 CYS A O 1
ATOM 720 N N . ARG A 1 92 ? -16.758 3.330 7.935 1.00 90.38 92 ARG A N 1
ATOM 721 C CA . ARG A 1 92 ? -17.906 4.239 7.951 1.00 90.38 92 ARG A CA 1
ATOM 722 C C . ARG A 1 92 ? -18.642 4.257 6.617 1.00 90.38 92 ARG A C 1
ATOM 724 O O . ARG A 1 92 ? -19.862 4.165 6.599 1.00 90.38 92 ARG A O 1
ATOM 731 N N . SER A 1 93 ? -17.914 4.408 5.511 1.00 87.62 93 SER A N 1
ATOM 732 C CA . SER A 1 93 ? -18.539 4.579 4.197 1.00 87.62 93 SER A CA 1
ATOM 733 C C . SER A 1 93 ? -19.111 3.282 3.635 1.00 87.62 93 SER A C 1
ATOM 735 O O . SER A 1 93 ? -20.105 3.335 2.918 1.00 87.62 93 SER A O 1
ATOM 737 N N . ALA A 1 94 ? -18.478 2.141 3.906 1.00 85.00 94 ALA A N 1
ATOM 738 C CA . ALA A 1 94 ? -18.942 0.844 3.422 1.00 85.00 94 ALA A CA 1
ATOM 739 C C . ALA A 1 94 ? -19.915 0.157 4.395 1.00 85.00 94 ALA A C 1
ATOM 741 O O . ALA A 1 94 ? -20.557 -0.817 4.016 1.00 85.00 94 ALA A O 1
ATOM 742 N N . GLY A 1 95 ? -20.008 0.628 5.646 1.00 84.44 95 GLY A N 1
ATOM 743 C CA . GLY A 1 95 ? -20.835 0.012 6.689 1.00 84.44 95 GLY A CA 1
ATOM 744 C C . GLY A 1 95 ? -20.349 -1.371 7.142 1.00 84.44 95 GLY A C 1
ATOM 745 O O . GLY A 1 95 ? -21.080 -2.077 7.830 1.00 84.44 95 GLY A O 1
ATOM 746 N N . ALA A 1 96 ? -19.134 -1.767 6.757 1.00 84.06 96 ALA A N 1
ATOM 747 C CA . ALA A 1 96 ? -18.537 -3.063 7.061 1.00 84.06 96 ALA A CA 1
ATOM 748 C C . ALA A 1 96 ? -17.071 -2.897 7.501 1.00 84.06 96 ALA A C 1
ATOM 750 O O . ALA A 1 96 ? -16.401 -1.979 7.019 1.00 84.06 96 ALA A O 1
ATOM 751 N N . PRO A 1 97 ? -16.545 -3.774 8.378 1.00 85.00 97 PRO A N 1
ATOM 752 C CA . PRO A 1 97 ? -15.153 -3.730 8.815 1.00 85.00 97 PRO A CA 1
ATOM 753 C C . PRO A 1 97 ? -14.155 -3.715 7.646 1.00 85.00 97 PRO A C 1
ATOM 755 O O . PRO A 1 97 ? -14.248 -4.511 6.709 1.00 85.00 97 PRO A O 1
ATOM 758 N N . PHE A 1 98 ? -13.152 -2.842 7.723 1.00 83.94 98 PHE A N 1
ATOM 759 C CA . PHE A 1 98 ? -12.070 -2.721 6.743 1.00 83.94 98 PHE A CA 1
ATOM 760 C C . PHE A 1 98 ? -11.358 -4.056 6.482 1.00 83.94 98 PHE A C 1
ATOM 762 O O . PHE A 1 98 ? -11.010 -4.370 5.343 1.00 83.94 98 PHE A O 1
ATOM 769 N N . SER A 1 99 ? -11.177 -4.860 7.526 1.00 83.62 99 SER A N 1
ATOM 770 C CA . SER A 1 99 ? -10.571 -6.188 7.491 1.00 83.62 99 SER A CA 1
ATOM 771 C C . SER A 1 99 ? -11.375 -7.208 6.686 1.00 83.62 99 SER A C 1
ATOM 773 O O . SER A 1 99 ? -10.767 -8.113 6.120 1.00 83.62 99 SER A O 1
ATOM 775 N N . GLN A 1 100 ? -12.699 -7.050 6.594 1.00 83.12 100 GLN A N 1
ATOM 776 C CA . GLN A 1 100 ? -13.573 -7.897 5.772 1.00 83.12 100 GLN A CA 1
ATOM 777 C C . GLN A 1 100 ? -13.577 -7.471 4.300 1.00 83.12 100 GLN A C 1
ATOM 779 O O . GLN A 1 100 ? -13.813 -8.287 3.415 1.00 83.12 100 GLN A O 1
ATOM 784 N N . LEU A 1 101 ? -13.316 -6.190 4.033 1.00 78.44 101 LEU A N 1
ATOM 785 C CA . LEU A 1 101 ? -13.271 -5.638 2.677 1.00 78.44 101 LEU A CA 1
ATOM 786 C C . LEU A 1 101 ? -11.902 -5.831 2.012 1.00 78.44 101 LEU A C 1
ATOM 788 O O . LEU A 1 101 ? -11.800 -5.792 0.786 1.00 78.44 101 LEU A O 1
ATOM 792 N N . GLN A 1 102 ? -10.849 -6.054 2.802 1.00 72.81 102 GLN A N 1
ATOM 793 C CA . GLN A 1 102 ? -9.543 -6.481 2.306 1.00 72.81 102 GLN A CA 1
ATOM 794 C C . GLN A 1 102 ? -9.554 -7.970 1.955 1.00 72.81 102 GLN A C 1
ATOM 796 O O . GLN A 1 102 ? -9.011 -8.803 2.682 1.00 72.81 102 GLN A O 1
ATOM 801 N N . ASN A 1 103 ? -10.132 -8.293 0.804 1.00 70.38 103 ASN A N 1
ATOM 802 C CA . ASN A 1 103 ? -10.012 -9.625 0.231 1.00 70.38 103 ASN A CA 1
ATOM 803 C C . ASN A 1 103 ? -8.770 -9.711 -0.654 1.00 70.38 103 ASN A C 1
ATOM 805 O O . ASN A 1 103 ? -8.426 -8.778 -1.382 1.00 70.38 103 ASN A O 1
ATOM 809 N N . LYS A 1 104 ? -8.084 -10.848 -0.570 1.00 72.19 104 LYS A N 1
ATOM 810 C CA . LYS A 1 104 ? -7.109 -11.268 -1.570 1.00 72.19 104 LYS A CA 1
ATOM 811 C C . LYS A 1 104 ? -7.753 -12.378 -2.372 1.00 72.19 104 LYS A C 1
ATOM 813 O O . LYS A 1 104 ? -8.078 -13.422 -1.809 1.00 72.19 104 LYS A O 1
ATOM 818 N N . GLU A 1 105 ? -7.944 -12.149 -3.658 1.00 72.12 105 GLU A N 1
ATOM 819 C CA . GLU A 1 105 ? -8.295 -13.227 -4.570 1.00 72.12 105 GLU A CA 1
ATOM 820 C C . GLU A 1 105 ? -7.015 -13.893 -5.065 1.00 72.12 105 GLU A C 1
ATOM 822 O O . GLU A 1 105 ? -5.976 -13.245 -5.219 1.00 72.12 105 GLU A O 1
ATOM 827 N N . ALA A 1 106 ? -7.069 -15.207 -5.288 1.00 69.62 106 ALA A N 1
ATOM 828 C CA . ALA A 1 106 ? -5.948 -15.903 -5.894 1.00 69.62 106 ALA A CA 1
ATOM 829 C C . ALA A 1 106 ? -5.656 -15.270 -7.259 1.00 69.62 106 ALA A C 1
ATOM 831 O O . ALA A 1 106 ? -6.555 -15.093 -8.082 1.00 69.62 106 ALA A O 1
ATOM 832 N N . SER A 1 107 ? -4.395 -14.911 -7.482 1.00 70.81 107 SER A N 1
ATOM 833 C CA . SER A 1 107 ? -3.983 -14.303 -8.737 1.00 70.81 107 SER A CA 1
ATOM 834 C C . SER A 1 107 ? -4.253 -15.251 -9.900 1.00 70.81 107 SER A C 1
ATOM 836 O O . SER A 1 107 ? -3.804 -16.399 -9.855 1.00 70.81 107 SER A O 1
ATOM 838 N N . PRO A 1 108 ? -4.932 -14.798 -10.964 1.00 72.31 108 PRO A N 1
ATOM 839 C CA . PRO A 1 108 ? -5.200 -15.639 -12.125 1.00 72.31 108 PRO A CA 1
ATOM 840 C C . PRO A 1 108 ? -3.948 -15.864 -12.992 1.00 72.31 108 PRO A C 1
ATOM 842 O O . PRO A 1 108 ? -4.008 -16.581 -13.989 1.00 72.31 108 PRO A O 1
ATOM 845 N N . PHE A 1 109 ? -2.812 -15.242 -12.654 1.00 80.75 109 PHE A N 1
ATOM 846 C CA . PHE A 1 109 ? -1.631 -15.192 -13.510 1.00 80.75 109 PHE A CA 1
ATOM 847 C C . PHE A 1 109 ? -0.523 -16.143 -13.049 1.00 80.75 109 PHE A C 1
ATOM 849 O O . PHE A 1 109 ? 0.012 -16.017 -11.947 1.00 80.75 109 PHE A O 1
ATOM 856 N N . ASN A 1 110 ? -0.075 -17.020 -13.952 1.00 83.81 110 ASN A N 1
ATOM 857 C CA . ASN A 1 110 ? 1.193 -17.727 -13.787 1.00 83.81 110 ASN A CA 1
ATOM 858 C C . ASN A 1 110 ? 2.357 -16.752 -14.040 1.00 83.81 110 ASN A C 1
ATOM 860 O O . ASN A 1 110 ? 2.601 -16.355 -15.181 1.00 83.81 110 ASN A O 1
ATOM 864 N N . THR A 1 111 ? 3.033 -16.321 -12.974 1.00 86.62 111 THR A N 1
ATOM 865 C CA . THR A 1 111 ? 3.953 -15.172 -13.006 1.00 86.62 111 THR A CA 1
ATOM 866 C C . THR A 1 111 ? 5.396 -15.589 -12.724 1.00 86.62 111 THR A C 1
ATOM 868 O O . THR A 1 111 ? 5.665 -16.287 -11.751 1.00 86.62 111 THR A O 1
ATOM 871 N N . LEU A 1 112 ? 6.342 -15.073 -13.518 1.00 88.38 112 LEU A N 1
ATOM 872 C CA . LEU A 1 112 ? 7.776 -15.080 -13.212 1.00 88.38 112 LEU A CA 1
ATOM 873 C C . LEU A 1 112 ? 8.211 -13.693 -12.717 1.00 88.38 112 LEU A C 1
ATOM 875 O O . LEU A 1 112 ? 8.060 -12.704 -13.434 1.00 88.38 112 LEU A O 1
ATOM 879 N N . ILE A 1 113 ? 8.778 -13.621 -11.512 1.00 88.62 113 ILE A N 1
ATOM 880 C CA . ILE A 1 113 ? 9.282 -12.370 -10.930 1.00 88.62 113 ILE A CA 1
ATOM 881 C C . ILE A 1 113 ? 10.798 -12.301 -11.125 1.00 88.62 113 ILE A C 1
ATOM 883 O O . ILE A 1 113 ? 11.531 -13.164 -10.648 1.00 88.62 113 ILE A O 1
ATOM 887 N N . VAL A 1 114 ? 11.268 -11.246 -11.794 1.00 87.38 114 VAL A N 1
ATOM 888 C CA . VAL A 1 114 ? 12.697 -10.973 -11.996 1.00 87.38 114 VAL A CA 1
ATOM 889 C C . VAL A 1 114 ? 13.080 -9.716 -11.220 1.00 87.38 114 VAL A C 1
ATOM 891 O O . VAL A 1 114 ? 12.592 -8.624 -11.508 1.00 87.38 114 VAL A O 1
ATOM 894 N N . GLY A 1 115 ? 13.952 -9.870 -10.223 1.00 86.25 115 GLY A N 1
ATOM 895 C CA . GLY A 1 115 ? 14.497 -8.762 -9.441 1.00 86.25 115 GLY A CA 1
ATOM 896 C C . GLY A 1 115 ? 15.828 -8.282 -10.012 1.00 86.25 115 GLY A C 1
ATOM 897 O O . GLY A 1 115 ? 16.766 -9.066 -10.123 1.00 86.25 115 GLY A O 1
ATOM 898 N N . LEU A 1 116 ? 15.925 -6.994 -10.346 1.00 85.81 116 LEU A N 1
ATOM 899 C CA . LEU A 1 116 ? 17.199 -6.362 -10.693 1.00 85.81 116 LEU A CA 1
ATOM 900 C C . LEU A 1 116 ? 17.831 -5.782 -9.427 1.00 85.81 116 LEU A C 1
ATOM 902 O O . LEU A 1 116 ? 17.214 -4.969 -8.738 1.00 85.81 116 LEU A O 1
ATOM 906 N N . THR A 1 117 ? 19.063 -6.181 -9.131 1.00 84.56 117 THR A N 1
ATOM 907 C CA . THR A 1 117 ? 19.818 -5.701 -7.968 1.00 84.56 117 THR A CA 1
ATOM 908 C C . THR A 1 117 ? 21.122 -5.053 -8.407 1.00 84.56 117 THR A C 1
ATOM 910 O O . THR A 1 117 ? 21.738 -5.485 -9.379 1.00 84.56 117 THR A O 1
ATOM 913 N N . ALA A 1 118 ? 21.563 -4.040 -7.671 1.00 85.69 118 ALA A N 1
ATOM 914 C CA . ALA A 1 118 ? 22.854 -3.391 -7.855 1.00 85.69 118 ALA A CA 1
ATOM 915 C C . ALA A 1 118 ? 23.479 -3.101 -6.487 1.00 85.69 118 ALA A C 1
ATOM 917 O O . ALA A 1 118 ? 22.766 -3.031 -5.480 1.00 85.69 118 ALA A O 1
ATOM 918 N N . ASP A 1 119 ? 24.798 -2.911 -6.461 1.00 92.81 119 ASP A N 1
ATOM 919 C CA . ASP A 1 119 ? 25.463 -2.367 -5.282 1.00 92.81 119 ASP A CA 1
ATOM 920 C C . ASP A 1 119 ? 24.880 -0.988 -4.925 1.00 92.81 119 ASP A C 1
ATOM 922 O O . ASP A 1 119 ? 24.533 -0.196 -5.806 1.00 92.81 119 ASP A O 1
ATOM 926 N N . ARG A 1 120 ? 24.761 -0.701 -3.623 1.00 84.94 120 ARG A N 1
ATOM 927 C CA . ARG A 1 120 ? 24.134 0.540 -3.144 1.00 84.94 120 ARG A CA 1
ATOM 928 C C . ARG A 1 120 ? 24.914 1.781 -3.576 1.00 84.94 120 ARG A C 1
ATOM 930 O O . ARG A 1 120 ? 24.283 2.778 -3.916 1.00 84.94 120 ARG A O 1
ATOM 937 N N . GLY A 1 121 ? 26.246 1.725 -3.569 1.00 88.81 121 GLY A N 1
ATOM 938 C CA . GLY A 1 121 ? 27.091 2.844 -3.987 1.00 88.81 121 GLY A CA 1
ATOM 939 C C . GLY A 1 121 ? 26.927 3.141 -5.474 1.00 88.81 121 GLY A C 1
ATOM 940 O O . GLY A 1 121 ? 26.683 4.285 -5.857 1.00 88.81 121 GLY A O 1
ATOM 941 N N . GLU A 1 122 ? 26.961 2.100 -6.305 1.00 90.00 122 GLU A N 1
ATOM 942 C CA . GLU A 1 122 ? 26.756 2.241 -7.751 1.00 90.00 122 GLU A CA 1
ATOM 943 C C . GLU A 1 122 ? 25.332 2.697 -8.102 1.00 90.00 122 GLU A C 1
ATOM 945 O O . GLU A 1 122 ? 25.144 3.512 -9.008 1.00 90.00 122 GLU A O 1
ATOM 950 N N . LEU A 1 123 ? 24.319 2.217 -7.373 1.00 86.12 123 LEU A N 1
ATOM 951 C CA . LEU A 1 123 ? 22.938 2.660 -7.548 1.00 86.12 123 LEU A CA 1
ATOM 952 C C . LEU A 1 123 ? 22.803 4.166 -7.300 1.00 86.12 123 LEU A C 1
ATOM 954 O O . LEU A 1 123 ? 22.205 4.859 -8.123 1.00 86.12 123 LEU A O 1
ATOM 958 N N . TYR A 1 124 ? 23.364 4.676 -6.200 1.00 84.88 124 TYR A N 1
ATOM 959 C CA . TYR A 1 124 ? 23.309 6.107 -5.896 1.00 84.88 124 TYR A CA 1
ATOM 960 C C . TYR A 1 124 ? 24.064 6.937 -6.925 1.00 84.88 124 TYR A C 1
ATOM 962 O O . TYR A 1 124 ? 23.490 7.880 -7.461 1.00 84.88 124 TYR A O 1
ATOM 970 N N . ARG A 1 125 ? 25.268 6.510 -7.315 1.00 88.00 125 ARG A N 1
ATOM 971 C CA . ARG A 1 125 ? 26.041 7.189 -8.363 1.00 88.00 125 ARG A CA 1
ATOM 972 C C . ARG A 1 125 ? 25.252 7.328 -9.672 1.00 88.00 125 ARG A C 1
ATOM 974 O O . ARG A 1 125 ? 25.285 8.380 -10.302 1.00 88.00 125 ARG A O 1
ATOM 981 N N . ARG A 1 126 ? 24.527 6.280 -10.087 1.00 88.31 126 ARG A N 1
ATOM 982 C CA . ARG A 1 126 ? 23.671 6.312 -11.290 1.00 88.31 126 ARG A CA 1
ATOM 983 C C . ARG A 1 126 ? 22.454 7.218 -11.133 1.00 88.31 126 ARG A C 1
ATOM 985 O O . ARG A 1 126 ? 22.040 7.839 -12.107 1.00 88.31 126 ARG A O 1
ATOM 992 N N . ILE A 1 127 ? 21.856 7.250 -9.942 1.00 86.50 127 ILE A N 1
ATOM 993 C CA . ILE A 1 127 ? 20.723 8.134 -9.647 1.00 86.50 127 ILE A CA 1
ATOM 994 C C . ILE A 1 127 ? 21.173 9.591 -9.726 1.00 86.50 127 ILE A C 1
ATOM 996 O O . ILE A 1 127 ? 20.503 10.374 -10.394 1.00 86.50 127 ILE A O 1
ATOM 1000 N N . ASP A 1 128 ? 22.302 9.927 -9.104 1.00 84.44 128 ASP A N 1
ATOM 1001 C CA . ASP A 1 128 ? 22.830 11.292 -9.078 1.00 84.44 128 ASP A CA 1
ATOM 1002 C C . ASP A 1 128 ? 23.172 11.766 -10.498 1.00 84.44 128 ASP A C 1
ATOM 1004 O O . ASP A 1 128 ? 22.640 12.780 -10.945 1.00 84.44 128 ASP A O 1
ATOM 1008 N N . LEU A 1 129 ? 23.908 10.954 -11.271 1.00 89.94 129 LEU A N 1
ATOM 1009 C CA . LEU A 1 129 ? 24.232 11.270 -12.669 1.00 89.94 129 LEU A CA 1
ATOM 1010 C C . LEU A 1 129 ? 22.974 11.518 -13.516 1.00 89.94 129 LEU A C 1
ATOM 1012 O O . LEU A 1 129 ? 22.910 12.467 -14.291 1.00 89.94 129 LEU A O 1
ATOM 1016 N N . ARG A 1 130 ? 21.938 10.690 -13.341 1.00 87.50 130 ARG A N 1
ATOM 1017 C CA . ARG A 1 130 ? 20.666 10.857 -14.054 1.00 87.50 130 ARG A CA 1
ATOM 1018 C C . ARG A 1 130 ? 19.974 12.170 -13.681 1.00 87.50 130 ARG A C 1
ATOM 1020 O O . ARG A 1 130 ? 19.326 12.776 -14.533 1.00 87.50 130 ARG A O 1
ATOM 1027 N N . VAL A 1 131 ? 20.038 12.583 -12.416 1.00 84.56 131 VAL A N 1
ATOM 1028 C CA . VAL A 1 131 ? 19.453 13.857 -11.973 1.00 84.56 131 VAL A CA 1
ATOM 1029 C C . VAL A 1 131 ? 20.193 15.025 -12.618 1.00 84.56 131 VAL A C 1
ATOM 1031 O O . VAL A 1 131 ? 19.529 15.919 -13.149 1.00 84.56 131 VAL A O 1
ATOM 1034 N N . ASP A 1 132 ? 21.524 14.982 -12.645 1.00 81.06 132 ASP A N 1
ATOM 1035 C CA . ASP A 1 132 ? 22.354 16.011 -13.277 1.00 81.06 132 ASP A CA 1
ATOM 1036 C C . ASP A 1 132 ? 22.040 16.135 -14.776 1.00 81.06 132 ASP A C 1
ATOM 1038 O O . ASP A 1 132 ? 21.693 17.219 -15.252 1.00 81.06 132 ASP A O 1
ATOM 1042 N N . GLU A 1 133 ? 21.999 15.011 -15.500 1.00 85.75 133 GLU A N 1
ATOM 1043 C CA . GLU A 1 133 ? 21.608 14.969 -16.917 1.00 85.75 133 GLU A CA 1
ATOM 1044 C C . GLU A 1 133 ? 20.208 15.559 -17.151 1.00 85.75 133 GLU A C 1
ATOM 1046 O O . GLU A 1 133 ? 19.972 16.296 -18.110 1.00 85.75 133 GLU A O 1
ATOM 1051 N N . MET A 1 134 ? 19.243 15.257 -16.275 1.00 78.69 134 MET A N 1
ATOM 1052 C CA . MET A 1 134 ? 17.892 15.807 -16.393 1.00 78.69 134 MET A CA 1
ATOM 1053 C C . MET A 1 134 ? 17.877 17.329 -16.189 1.00 78.69 134 MET A C 1
ATOM 1055 O O . MET A 1 134 ? 17.119 18.029 -16.876 1.00 78.69 134 MET A O 1
ATOM 1059 N N . ILE A 1 135 ? 18.683 17.847 -15.258 1.00 81.00 135 ILE A N 1
ATOM 1060 C CA . ILE A 1 135 ? 18.824 19.287 -15.011 1.00 81.00 135 ILE A CA 1
ATOM 1061 C C . ILE A 1 135 ? 19.416 19.971 -16.246 1.00 81.00 135 ILE A C 1
ATOM 1063 O O . ILE A 1 135 ? 18.826 20.947 -16.721 1.00 81.00 135 ILE A O 1
ATOM 1067 N N . GLU A 1 136 ? 20.494 19.422 -16.808 1.00 80.50 136 GLU A N 1
ATOM 1068 C CA . GLU A 1 136 ? 21.129 19.915 -18.039 1.00 80.50 136 GLU A CA 1
ATOM 1069 C C . GLU A 1 136 ? 20.164 19.901 -19.234 1.00 80.50 136 GLU A C 1
ATOM 1071 O O . GLU A 1 136 ? 20.098 20.858 -20.005 1.00 80.50 136 GLU A O 1
ATOM 1076 N N . GLN A 1 137 ? 19.305 18.881 -19.332 1.00 82.06 137 GLN A N 1
ATOM 1077 C CA . GLN A 1 137 ? 18.233 18.781 -20.336 1.00 82.06 137 GLN A CA 1
ATOM 1078 C C . GLN A 1 137 ? 17.034 19.717 -20.070 1.00 82.06 137 GLN A C 1
ATOM 1080 O O . GLN A 1 137 ? 15.939 19.538 -20.628 1.00 82.06 137 GLN A O 1
ATOM 1085 N N . GLY A 1 138 ? 17.199 20.708 -19.193 1.00 76.00 138 GLY A N 1
ATOM 1086 C CA . GLY A 1 138 ? 16.234 21.776 -18.965 1.00 76.00 138 GLY A CA 1
ATOM 1087 C C . GLY A 1 138 ? 15.050 21.376 -18.090 1.00 76.00 138 GLY A C 1
ATOM 1088 O O . GLY A 1 138 ? 13.994 22.012 -18.169 1.00 76.00 138 GLY A O 1
ATOM 1089 N N . LEU A 1 139 ? 15.183 20.349 -17.240 1.00 65.25 139 LEU A N 1
ATOM 1090 C CA . LEU A 1 139 ? 14.142 20.029 -16.258 1.00 65.25 139 LEU A CA 1
ATOM 1091 C C . LEU A 1 139 ? 13.853 21.241 -15.352 1.00 65.25 139 LEU A C 1
ATOM 1093 O O . LEU A 1 139 ? 12.686 21.555 -15.125 1.00 65.25 139 LEU A O 1
ATOM 1097 N N . GLY A 1 140 ? 14.885 21.989 -14.943 1.00 60.44 140 GLY A N 1
ATOM 1098 C CA . GLY A 1 140 ? 14.723 23.239 -14.188 1.00 60.44 140 GLY A CA 1
ATOM 1099 C C . GLY A 1 140 ? 13.908 24.299 -14.941 1.00 60.44 140 GLY A C 1
ATOM 1100 O O . GLY A 1 140 ? 12.980 24.882 -14.386 1.00 60.44 140 GLY A O 1
ATOM 1101 N N . ALA A 1 141 ? 14.166 24.484 -16.240 1.00 55.34 141 ALA A N 1
ATOM 1102 C CA . ALA A 1 141 ? 13.424 25.433 -17.073 1.00 55.34 141 ALA A CA 1
ATOM 1103 C C . ALA A 1 141 ? 11.945 25.036 -17.256 1.00 55.34 141 ALA A C 1
ATOM 1105 O O . ALA A 1 141 ? 11.070 25.907 -17.287 1.00 55.34 141 ALA A O 1
ATOM 1106 N N . ARG A 1 142 ? 11.649 23.728 -17.335 1.00 53.19 142 ARG A N 1
ATOM 1107 C CA . ARG A 1 142 ? 10.271 23.207 -17.386 1.00 53.19 142 ARG A CA 1
ATOM 1108 C C . ARG A 1 142 ? 9.501 23.482 -16.091 1.00 53.19 142 ARG A C 1
ATOM 1110 O O . ARG A 1 142 ? 8.334 23.856 -16.166 1.00 53.19 142 ARG A O 1
ATOM 1117 N N . PHE A 1 143 ? 10.147 23.368 -14.929 1.00 54.41 143 PHE A N 1
ATOM 1118 C CA . PHE A 1 143 ? 9.519 23.689 -13.641 1.00 54.41 143 PHE A CA 1
ATOM 1119 C C . PHE A 1 143 ? 9.250 25.188 -13.473 1.00 54.41 143 PHE A C 1
ATOM 1121 O O . PHE A 1 143 ? 8.149 25.567 -13.074 1.00 54.41 143 PHE A O 1
ATOM 1128 N N . CYS A 1 144 ? 10.205 26.045 -13.846 1.00 49.44 144 CYS A N 1
ATOM 1129 C CA . CYS A 1 144 ? 10.047 27.498 -13.734 1.00 49.44 144 CYS A CA 1
ATOM 1130 C C . CYS A 1 144 ? 8.921 28.053 -14.622 1.00 49.44 144 CYS A C 1
ATOM 1132 O O . CYS A 1 144 ? 8.265 29.018 -14.241 1.00 49.44 144 CYS A O 1
ATOM 1134 N N . ARG A 1 145 ? 8.652 27.444 -15.786 1.00 41.69 145 ARG A N 1
ATOM 1135 C CA . ARG A 1 145 ? 7.550 27.872 -16.669 1.00 41.69 145 ARG A CA 1
ATOM 1136 C C . ARG A 1 145 ? 6.165 27.472 -16.173 1.00 41.69 145 ARG A C 1
ATOM 1138 O O . ARG A 1 145 ? 5.189 28.097 -16.569 1.00 41.69 145 ARG A O 1
ATOM 1145 N N . ALA A 1 146 ? 6.067 26.435 -15.348 1.00 47.12 146 ALA A N 1
ATOM 1146 C CA . ALA A 1 146 ? 4.781 25.851 -15.001 1.00 47.12 146 ALA A CA 1
ATOM 1147 C C . ALA A 1 146 ? 4.133 26.479 -13.748 1.00 47.12 146 ALA A C 1
ATOM 1149 O O . ALA A 1 146 ? 2.972 26.193 -13.477 1.00 47.12 146 ALA A O 1
ATOM 1150 N N . ASN A 1 147 ? 4.841 27.336 -12.995 1.00 34.66 147 ASN A N 1
ATOM 1151 C CA . ASN A 1 147 ? 4.353 27.972 -11.757 1.00 34.66 147 ASN A CA 1
ATOM 1152 C C . ASN A 1 147 ? 3.643 26.977 -10.805 1.00 34.66 147 ASN A C 1
ATOM 1154 O O . ASN A 1 147 ? 2.657 27.298 -10.144 1.00 34.66 147 ASN A O 1
ATOM 1158 N N . ILE A 1 148 ? 4.130 25.731 -10.770 1.00 38.03 148 ILE A N 1
ATOM 1159 C CA . ILE A 1 148 ? 3.543 24.652 -9.978 1.00 38.03 148 ILE A CA 1
ATOM 1160 C C . ILE A 1 148 ? 4.251 24.635 -8.627 1.00 38.03 148 ILE A C 1
ATOM 1162 O O . ILE A 1 148 ? 5.401 24.207 -8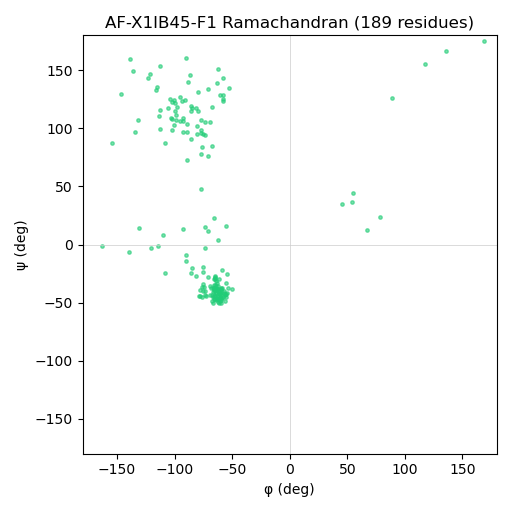.520 1.00 38.03 148 ILE A O 1
ATOM 1166 N N . HIS A 1 149 ? 3.547 25.041 -7.570 1.00 36.03 149 HIS A N 1
ATOM 1167 C CA . HIS A 1 149 ? 3.879 24.613 -6.213 1.00 36.03 149 HIS A CA 1
ATOM 1168 C C . HIS A 1 149 ? 3.603 23.105 -6.106 1.00 36.03 149 HIS A C 1
ATOM 1170 O O . HIS A 1 149 ? 2.521 22.681 -5.709 1.00 36.03 149 HIS A O 1
ATOM 1176 N N . MET A 1 150 ? 4.569 22.278 -6.511 1.00 35.16 150 MET A N 1
ATOM 1177 C CA . MET A 1 150 ? 4.467 20.825 -6.398 1.00 35.16 150 MET A CA 1
ATOM 1178 C C . MET A 1 150 ? 5.298 20.347 -5.210 1.00 35.16 150 MET A C 1
ATOM 1180 O O . MET A 1 150 ? 6.525 20.309 -5.263 1.00 35.16 150 MET A O 1
ATOM 1184 N N . THR A 1 151 ? 4.638 19.933 -4.130 1.00 34.25 151 THR A N 1
ATOM 1185 C CA . THR A 1 151 ? 5.265 19.040 -3.153 1.00 34.25 151 THR A CA 1
ATOM 1186 C C . THR A 1 151 ? 5.294 17.648 -3.773 1.00 34.25 151 THR A C 1
ATOM 1188 O O . THR A 1 151 ? 4.305 16.917 -3.730 1.00 34.25 151 THR A O 1
ATOM 1191 N N . VAL A 1 152 ? 6.410 17.278 -4.404 1.00 30.59 152 VAL A N 1
ATOM 1192 C CA . VAL A 1 152 ? 6.581 15.919 -4.926 1.00 30.59 152 VAL A CA 1
ATOM 1193 C C . VAL A 1 152 ? 6.819 14.986 -3.739 1.00 30.59 152 VAL A C 1
ATOM 1195 O O . VAL A 1 152 ? 7.937 14.827 -3.254 1.00 30.59 152 VAL A O 1
ATOM 1198 N N . HIS A 1 153 ? 5.752 14.368 -3.240 1.00 28.38 153 HIS A N 1
ATOM 1199 C CA . HIS A 1 153 ? 5.862 13.263 -2.293 1.00 28.38 153 HIS A CA 1
ATOM 1200 C C . HIS A 1 153 ? 6.283 12.008 -3.082 1.00 28.38 153 HIS A C 1
ATOM 1202 O O . HIS A 1 153 ? 5.446 11.203 -3.485 1.00 28.38 153 HIS A O 1
ATOM 1208 N N . LEU A 1 154 ? 7.588 11.837 -3.332 1.00 30.73 154 LEU A N 1
ATOM 1209 C CA . LEU A 1 154 ? 8.153 10.572 -3.822 1.00 30.73 154 LEU A CA 1
ATOM 1210 C C . LEU A 1 154 ? 8.100 9.533 -2.691 1.00 30.73 154 LEU A C 1
ATOM 1212 O O . LEU A 1 154 ? 9.095 9.225 -2.042 1.00 30.73 154 LEU A O 1
ATOM 1216 N N . SER A 1 155 ? 6.920 8.980 -2.423 1.00 28.19 155 SER A N 1
ATOM 1217 C CA . SER A 1 155 ? 6.686 8.006 -1.346 1.00 28.19 155 SER A CA 1
ATOM 1218 C C . SER A 1 155 ? 7.298 6.615 -1.588 1.00 28.19 155 SER A C 1
ATOM 1220 O O . SER A 1 155 ? 7.006 5.692 -0.832 1.00 28.19 155 SER A O 1
ATOM 1222 N N . ALA A 1 156 ? 8.168 6.448 -2.590 1.00 30.70 156 ALA A N 1
ATOM 1223 C CA . ALA A 1 156 ? 8.839 5.178 -2.881 1.00 30.70 156 ALA A CA 1
ATOM 1224 C C . ALA A 1 156 ? 10.379 5.227 -2.812 1.00 30.70 156 ALA A C 1
ATOM 1226 O O . ALA A 1 156 ? 11.012 4.184 -2.941 1.00 30.70 156 ALA A O 1
ATOM 1227 N N . ILE A 1 157 ? 10.998 6.387 -2.559 1.00 31.31 157 ILE A N 1
ATOM 1228 C CA . ILE A 1 157 ? 12.447 6.483 -2.328 1.00 31.31 157 ILE A CA 1
ATOM 1229 C C . ILE A 1 157 ? 12.651 7.319 -1.070 1.00 31.31 157 ILE A C 1
ATOM 1231 O O . ILE A 1 157 ? 12.465 8.530 -1.079 1.00 31.31 157 ILE A O 1
ATOM 1235 N N . SER A 1 158 ? 13.036 6.676 0.029 1.00 30.30 158 SER A N 1
ATOM 1236 C CA . SER A 1 158 ? 13.228 7.307 1.343 1.00 30.30 158 SER A CA 1
ATOM 1237 C C . SER A 1 158 ? 14.395 8.323 1.413 1.00 30.30 158 SER A C 1
ATOM 1239 O O . SER A 1 158 ? 14.902 8.566 2.504 1.00 30.30 158 SER A O 1
ATOM 1241 N N . ALA A 1 159 ? 14.857 8.918 0.307 1.00 29.95 159 ALA A N 1
ATOM 1242 C CA . ALA A 1 159 ? 16.103 9.695 0.302 1.00 29.95 159 ALA A CA 1
ATOM 1243 C C . ALA A 1 159 ? 16.115 11.001 -0.512 1.00 29.95 159 ALA A C 1
ATOM 1245 O O . ALA A 1 159 ? 17.080 11.746 -0.396 1.00 29.95 159 ALA A O 1
ATOM 1246 N N . TYR A 1 160 ? 15.073 11.342 -1.279 1.00 33.16 160 TYR A N 1
ATOM 1247 C CA . TYR A 1 160 ? 15.057 12.614 -2.016 1.00 33.16 160 TYR A CA 1
ATOM 1248 C C . TYR A 1 160 ? 13.712 13.330 -1.875 1.00 33.16 160 TYR A C 1
ATOM 1250 O O . TYR A 1 160 ? 12.754 13.062 -2.595 1.00 33.16 160 TYR A O 1
ATOM 1258 N N . TYR A 1 161 ? 13.657 14.274 -0.934 1.00 33.91 161 TYR A N 1
ATOM 1259 C CA . TYR A 1 161 ? 12.637 15.319 -0.908 1.00 33.91 161 TYR A CA 1
ATOM 1260 C C . TYR A 1 161 ? 13.217 16.558 -1.584 1.00 33.91 161 TYR A C 1
ATOM 1262 O O . TYR A 1 161 ? 14.041 17.247 -0.988 1.00 33.91 161 TYR A O 1
ATOM 1270 N N . LEU A 1 162 ? 12.780 16.867 -2.806 1.00 34.12 162 LEU A N 1
ATOM 1271 C CA . LEU A 1 162 ? 13.033 18.181 -3.393 1.00 34.12 162 LEU A CA 1
ATOM 1272 C C . LEU A 1 162 ? 12.043 19.162 -2.751 1.00 34.12 162 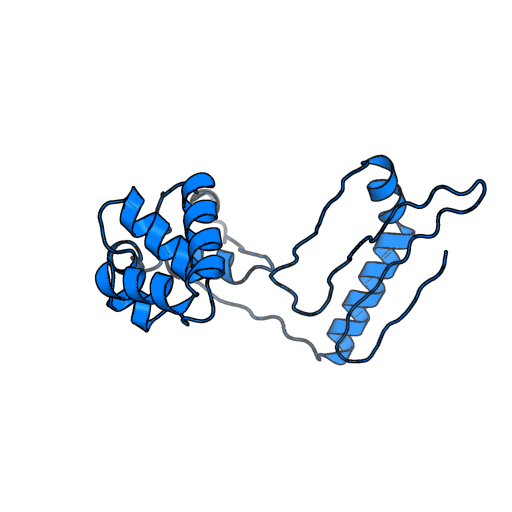LEU A C 1
ATOM 1274 O O . LEU A 1 162 ? 10.868 19.201 -3.111 1.00 34.12 162 LEU A O 1
ATOM 1278 N N . THR A 1 163 ? 12.487 19.909 -1.740 1.00 33.19 163 THR A N 1
ATOM 1279 C CA . THR A 1 163 ? 11.651 20.946 -1.118 1.00 33.19 163 THR A CA 1
ATOM 1280 C C . THR A 1 163 ? 12.069 22.300 -1.678 1.00 33.19 163 THR A C 1
ATOM 1282 O O . THR A 1 163 ? 13.090 22.845 -1.268 1.00 33.19 163 THR A O 1
ATOM 1285 N N . VAL A 1 164 ? 11.293 22.856 -2.610 1.00 35.62 164 VAL A N 1
ATOM 1286 C CA . VAL A 1 164 ? 11.487 24.240 -3.072 1.00 35.62 164 VAL A CA 1
ATOM 1287 C C . VAL A 1 164 ? 10.921 25.173 -1.997 1.00 35.62 164 VAL A C 1
ATOM 1289 O O . VAL A 1 164 ? 9.712 25.391 -1.923 1.00 35.62 164 VAL A O 1
ATOM 1292 N N . LYS A 1 165 ? 11.780 25.682 -1.106 1.00 30.61 165 LYS A N 1
ATOM 1293 C CA . LYS A 1 165 ? 11.408 26.703 -0.114 1.00 30.61 165 LYS A CA 1
ATOM 1294 C C . LYS A 1 165 ? 11.685 28.101 -0.673 1.00 30.61 165 LYS A C 1
ATOM 1296 O O . LYS A 1 165 ? 12.791 28.604 -0.542 1.00 30.61 165 LYS A O 1
ATOM 1301 N N . GLY A 1 166 ? 10.643 28.723 -1.222 1.00 30.34 166 GLY A N 1
ATOM 1302 C CA . GLY A 1 166 ? 10.558 30.172 -1.421 1.00 30.34 166 GLY A CA 1
ATOM 1303 C C . GLY A 1 166 ? 11.123 30.699 -2.742 1.00 30.34 166 GLY A C 1
ATOM 1304 O O . GLY A 1 166 ? 12.281 30.483 -3.078 1.00 30.34 166 GLY A O 1
ATOM 1305 N N . LEU A 1 167 ? 10.288 31.453 -3.459 1.00 31.34 167 LEU A N 1
ATOM 1306 C CA . LEU A 1 167 ? 10.696 32.383 -4.509 1.00 31.34 167 LEU A CA 1
ATOM 1307 C C . LEU A 1 167 ? 10.875 33.757 -3.852 1.00 31.34 167 LEU A C 1
ATOM 1309 O O . LEU A 1 167 ? 9.893 34.403 -3.497 1.00 31.34 167 LEU A O 1
ATOM 1313 N N . SER A 1 168 ? 12.117 34.199 -3.668 1.00 30.09 168 SER A N 1
ATOM 1314 C CA . SER A 1 168 ? 12.418 35.594 -3.335 1.00 30.09 168 SER A CA 1
ATOM 1315 C C . SER A 1 168 ? 12.820 36.306 -4.621 1.00 30.09 168 SER A C 1
ATOM 1317 O O . SER A 1 168 ? 13.911 36.070 -5.135 1.00 30.09 168 SER A O 1
ATOM 1319 N N . GLN A 1 169 ? 11.951 37.167 -5.155 1.00 30.33 169 GLN A N 1
ATOM 1320 C CA . GLN A 1 169 ? 12.349 38.094 -6.212 1.00 30.33 169 GLN A CA 1
ATOM 1321 C C . GLN A 1 169 ? 13.137 39.255 -5.601 1.00 30.33 169 GLN A C 1
ATOM 1323 O O . GLN A 1 169 ? 12.564 40.167 -5.010 1.00 30.33 169 GLN A O 1
ATOM 1328 N N . THR A 1 170 ? 14.447 39.265 -5.820 1.00 30.31 170 THR A N 1
ATOM 1329 C CA . THR A 1 170 ? 15.253 40.489 -5.783 1.00 30.31 170 THR A CA 1
ATOM 1330 C C . THR A 1 170 ? 15.982 40.646 -7.115 1.00 30.31 170 THR A C 1
ATOM 1332 O O . THR A 1 170 ? 16.362 39.671 -7.756 1.00 30.31 170 THR A O 1
ATOM 1335 N N . LYS A 1 171 ? 16.086 41.906 -7.552 1.00 32.34 171 LYS A N 1
ATOM 1336 C CA . LYS A 1 171 ? 16.171 42.437 -8.929 1.00 32.34 171 LYS A CA 1
ATOM 1337 C C . LYS A 1 171 ? 17.266 41.931 -9.894 1.00 32.34 171 LYS A C 1
ATOM 1339 O O . LYS A 1 171 ? 17.441 42.556 -10.936 1.00 32.34 171 LYS A O 1
ATOM 1344 N N . SER A 1 172 ? 17.954 40.820 -9.648 1.00 31.22 172 SER A N 1
ATOM 1345 C CA . SER A 1 172 ? 18.925 40.291 -10.623 1.00 31.22 172 SER A CA 1
ATOM 1346 C C . SER A 1 172 ? 19.363 38.832 -10.452 1.00 31.22 172 SER A C 1
ATOM 1348 O O . SER A 1 172 ? 20.102 38.358 -11.310 1.00 31.22 172 SER A O 1
ATOM 1350 N N . GLN A 1 173 ? 18.906 38.079 -9.443 1.00 28.20 173 GLN A N 1
ATOM 1351 C CA . GLN A 1 173 ? 19.263 36.657 -9.293 1.00 28.20 173 GLN A CA 1
ATOM 1352 C C . GLN A 1 173 ? 18.106 35.845 -8.688 1.00 28.20 173 GLN A C 1
ATOM 1354 O O . GLN A 1 173 ? 17.528 36.220 -7.671 1.00 28.20 173 GLN A O 1
ATOM 1359 N N . LEU A 1 174 ? 17.762 34.727 -9.336 1.00 31.38 174 LEU A N 1
ATOM 1360 C CA . LEU A 1 174 ? 16.814 33.723 -8.846 1.00 31.38 174 LEU A CA 1
ATOM 1361 C C . LEU A 1 174 ? 17.594 32.689 -8.025 1.00 31.38 174 LEU A C 1
ATOM 1363 O O . LEU A 1 174 ? 18.169 31.760 -8.583 1.00 31.38 174 LEU A O 1
ATOM 1367 N N . THR A 1 175 ? 17.615 32.830 -6.700 1.00 30.33 175 THR A N 1
ATOM 1368 C CA . THR A 1 175 ? 18.272 31.845 -5.828 1.00 30.33 175 THR A CA 1
ATOM 1369 C C . THR A 1 175 ? 17.355 30.638 -5.606 1.00 30.33 175 THR A C 1
ATOM 1371 O O . THR A 1 175 ? 16.497 30.640 -4.722 1.00 30.33 175 THR A O 1
ATOM 1374 N N . LEU A 1 176 ? 17.529 29.580 -6.402 1.00 32.62 176 LEU A N 1
ATOM 1375 C CA . LEU A 1 176 ? 16.904 28.274 -6.161 1.00 32.62 176 LEU A CA 1
ATOM 1376 C C . LEU A 1 176 ? 17.717 27.514 -5.109 1.00 32.62 176 LEU A C 1
ATOM 1378 O O . LEU A 1 176 ? 18.756 26.938 -5.412 1.00 32.62 176 LEU A O 1
ATOM 1382 N N . THR A 1 177 ? 17.238 27.480 -3.864 1.00 33.22 177 THR A N 1
ATOM 1383 C CA . THR A 1 177 ? 17.873 26.652 -2.828 1.00 33.22 177 THR A CA 1
ATOM 1384 C C . THR A 1 177 ? 17.309 25.233 -2.908 1.00 33.22 177 THR A C 1
ATOM 1386 O O . THR A 1 177 ? 16.291 24.920 -2.290 1.00 33.22 177 THR A O 1
ATOM 1389 N N . CYS A 1 178 ? 17.949 24.363 -3.690 1.00 33.12 178 CYS A N 1
ATOM 1390 C CA . CYS A 1 178 ? 17.633 22.937 -3.698 1.00 33.12 178 CYS A CA 1
ATOM 1391 C C . CYS A 1 178 ? 18.316 22.282 -2.493 1.00 33.12 178 CYS A C 1
ATOM 1393 O O . CYS A 1 178 ? 19.539 22.278 -2.401 1.00 33.12 178 CYS A O 1
ATOM 1395 N N . THR A 1 179 ? 17.539 21.766 -1.540 1.00 35.41 179 THR A N 1
ATOM 1396 C CA . THR A 1 179 ? 18.094 20.992 -0.420 1.00 35.41 179 THR A CA 1
ATOM 1397 C C . THR A 1 179 ? 17.829 19.515 -0.679 1.00 35.41 179 THR A C 1
ATOM 1399 O O . THR A 1 179 ? 16.683 19.078 -0.589 1.00 35.41 179 THR A O 1
ATOM 1402 N N . SER A 1 180 ? 18.867 18.742 -1.004 1.00 33.62 180 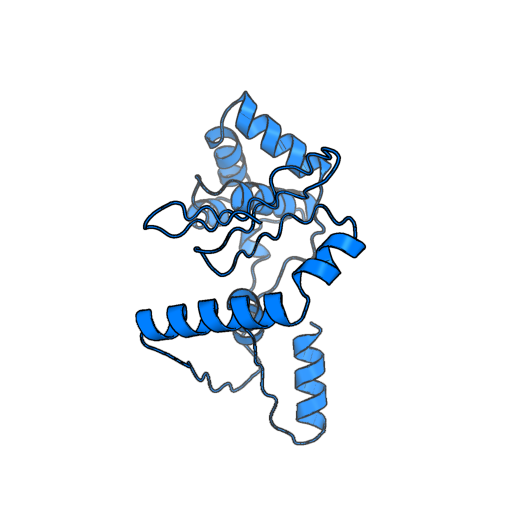SER A N 1
ATOM 1403 C CA . SER A 1 180 ? 18.807 17.282 -0.920 1.00 33.62 180 SER A CA 1
ATOM 1404 C C . SER A 1 180 ? 19.016 16.884 0.543 1.00 33.62 180 SER A C 1
ATOM 1406 O O . SER A 1 180 ? 19.899 17.399 1.229 1.00 33.62 180 SER A O 1
ATOM 1408 N N . ARG A 1 181 ? 18.156 16.011 1.072 1.00 33.38 181 ARG A N 1
ATOM 1409 C CA . ARG A 1 181 ? 18.307 15.466 2.426 1.00 33.38 181 ARG A CA 1
ATOM 1410 C C . ARG A 1 181 ? 18.712 14.006 2.307 1.00 33.38 181 ARG A C 1
ATOM 1412 O O . ARG A 1 181 ? 17.854 13.131 2.307 1.00 33.38 181 ARG A O 1
ATOM 1419 N N . THR A 1 182 ? 20.011 13.757 2.202 1.00 39.75 182 THR A N 1
ATOM 1420 C CA . THR A 1 182 ? 20.578 12.420 2.408 1.00 39.75 182 THR A CA 1
ATOM 1421 C C . THR A 1 182 ? 20.946 12.255 3.889 1.00 39.75 182 THR A C 1
ATOM 1423 O O . THR A 1 182 ? 21.083 13.237 4.621 1.00 39.75 182 THR A O 1
ATOM 1426 N N . ASN A 1 183 ? 21.102 11.016 4.367 1.00 29.27 183 ASN A N 1
ATOM 1427 C CA . ASN A 1 183 ? 21.457 10.710 5.765 1.00 29.27 183 ASN A CA 1
ATOM 1428 C C . ASN A 1 183 ? 22.839 11.256 6.219 1.00 29.27 183 ASN A C 1
ATOM 1430 O O . ASN A 1 183 ? 23.233 10.986 7.349 1.00 29.27 183 ASN A O 1
ATOM 1434 N N . TYR A 1 184 ? 23.570 12.013 5.386 1.00 32.12 184 TYR A N 1
ATOM 1435 C CA . TYR A 1 184 ? 24.964 12.416 5.631 1.00 32.12 184 TYR A CA 1
ATOM 1436 C C . TYR A 1 184 ? 25.285 13.914 5.457 1.00 32.12 184 TYR A C 1
ATOM 1438 O O . TYR A 1 184 ? 26.455 14.282 5.475 1.00 32.12 184 TYR A O 1
ATOM 1446 N N . GLY A 1 185 ? 24.293 14.805 5.379 1.00 28.78 185 GLY A N 1
ATOM 1447 C CA . GLY A 1 185 ? 24.534 16.252 5.498 1.00 28.78 185 GLY A CA 1
ATOM 1448 C C . GLY A 1 185 ? 23.793 17.114 4.481 1.00 28.78 185 GLY A C 1
ATOM 1449 O O . GLY A 1 185 ? 23.223 16.624 3.512 1.00 28.78 185 GLY A O 1
ATOM 1450 N N . TYR A 1 186 ? 23.776 18.423 4.743 1.00 35.34 186 TYR A N 1
ATOM 1451 C CA . TYR A 1 186 ? 23.156 19.425 3.879 1.00 35.34 186 TYR A CA 1
ATOM 1452 C C . TYR A 1 186 ? 24.142 19.853 2.791 1.00 35.34 186 TYR A C 1
ATOM 1454 O O . TYR A 1 186 ? 25.161 20.466 3.106 1.00 35.34 186 TYR A O 1
ATOM 1462 N N . GLN A 1 187 ? 23.820 19.611 1.522 1.00 31.75 187 GLN A N 1
ATOM 1463 C CA . GLN A 1 187 ? 24.531 20.241 0.411 1.00 31.75 187 GLN A CA 1
ATOM 1464 C C . GLN A 1 187 ? 23.703 21.435 -0.078 1.00 31.75 187 GLN A C 1
ATOM 1466 O O . GLN A 1 187 ? 22.590 21.278 -0.577 1.00 31.75 187 GLN A O 1
ATOM 1471 N N . LYS A 1 188 ? 24.219 22.651 0.142 1.00 31.98 188 LYS A N 1
ATOM 1472 C CA . LYS A 1 188 ? 23.662 23.885 -0.428 1.00 31.98 188 LYS A CA 1
ATOM 1473 C C . LYS A 1 188 ? 24.255 24.068 -1.817 1.00 31.98 188 LYS A C 1
ATOM 1475 O O . LYS A 1 188 ? 25.455 24.291 -1.937 1.00 31.98 188 LYS A O 1
ATOM 1480 N N . ILE A 1 189 ? 23.413 24.006 -2.840 1.00 32.56 189 ILE A N 1
ATOM 1481 C CA . ILE A 1 189 ? 23.776 24.437 -4.189 1.00 32.56 189 ILE A CA 1
ATOM 1482 C C . ILE A 1 189 ? 23.223 25.852 -4.353 1.00 32.56 189 ILE A C 1
ATOM 1484 O O . ILE A 1 189 ? 22.018 26.068 -4.208 1.00 32.56 189 ILE A O 1
ATOM 1488 N N . HIS A 1 190 ? 24.118 26.813 -4.569 1.00 26.64 190 HIS A N 1
ATOM 1489 C CA . HIS A 1 190 ? 23.771 28.189 -4.910 1.00 26.64 190 HIS A CA 1
ATOM 1490 C C . HIS A 1 190 ? 23.808 28.327 -6.438 1.00 26.64 190 HIS A C 1
ATOM 1492 O O . HIS A 1 190 ? 24.812 27.962 -7.046 1.00 26.64 190 HIS A O 1
ATOM 1498 N N . PHE A 1 191 ? 22.717 28.826 -7.027 1.00 33.38 191 PHE A N 1
ATOM 1499 C CA . PHE A 1 191 ? 22.690 29.385 -8.383 1.00 33.38 191 PHE A CA 1
ATOM 1500 C C . PHE A 1 191 ? 22.866 30.900 -8.303 1.00 33.38 191 PHE A C 1
ATOM 1502 O O . PHE A 1 191 ? 22.245 31.496 -7.386 1.00 33.38 191 PHE A O 1
#

Secondary structure (DSSP, 8-state):
-HHHHHHHHHHTTT-------S-HHHHHHHHTTB--------HHHHHHHHHHHHHT-HHHHHHHHHHH-HHHHHHS-TT-HHHHHHHHHHHHHHSS-HHHH--BPPPS-----------HHHHHHHHHHHHHHHHHTTHHHHHHHHT-------TT-TT----------BTTB----EEEEETTEEEEE--

Sequence (191 aa):
ELACRAIDAIQQRNKLPLLVGGSGLYVWSVLEGWGIPQVPPDPEFRHSLEKKATDVGKDEVYQELMKADPVAAQRIDPRNMRRVIRALEVCRSAGAPFSQLQNKEASPFNTLIVGLTADRGELYRRIDLRVDEMIEQGLGARFCRANIHMTVHLSAISAYYLTVKGLSQTKSQLTLTCTSRTNYGYQKIHF

Organism: NCBI:txid412755

Nearest PDB structures (foldseek):
  2zm5-assembly1_A  TM=8.340E-01  e=5.038E-08  Escherichia coli K-12
  3exa-assembly1_A  TM=5.336E-01  e=4.434E-07  Halalkalibacterium halodurans
  3d3q-assembly1_A  TM=4.512E-01  e=2.495E-05  Staphylococcus epidermidis ATCC 12228

Mean predicted aligned error: 13.7 Å

InterPro domains:
  IPR027417 P-loop containing nucleoside triphosphate hydrolase [G3DSA:3.40.50.300] (1-143)

pLDDT: mean 72.91, std 24.28, range [26.64, 96.5]

Foldseek 3Di:
DVVVVVCVVCVVVVHHDDDDDQDPVVVCCQQQVWQDQPQDDDPVQLVVLVVCCVPVRLVVLLVVLCVLAVPQSVVDDSVPSVSSSVQVSSCVRVVHGSVVSGDGDHNPDPDDDDDDDDDPVVVVVVVVVVVVVCVVVCVVVVVVVVPDPDQPPPVRDPWAGQDQPDADDDPPDGWGFGFGDGPPDTDTDGD

Solvent-accessible surface area (backbone atoms only — not comparable to full-atom values): 11883 Å² total; per-residue (Å²): 108,73,65,56,54,52,42,52,60,32,44,77,66,78,43,88,72,80,92,82,86,84,56,65,70,64,55,46,36,61,64,46,28,50,43,70,70,93,61,78,88,54,69,67,60,50,49,53,52,54,50,44,29,69,76,80,29,52,64,60,58,44,50,50,32,40,73,66,27,50,70,42,39,76,73,46,60,78,87,42,52,73,57,53,52,50,39,47,51,39,23,64,76,70,72,43,41,43,57,75,50,57,42,66,45,84,44,94,66,94,77,86,86,83,85,88,81,73,58,69,68,62,48,49,53,53,52,51,52,51,51,53,54,40,46,76,73,39,48,58,60,56,52,68,73,60,76,66,91,65,82,60,78,52,89,83,50,102,50,61,52,67,52,82,72,69,88,64,92,52,103,84,57,74,56,59,56,54,44,54,54,49,102,85,55,82,55,82,51,84,98